Protein AF-A0A8T3XJ58-F1 (afdb_monomer_lite)

Structure (mmCIF, N/CA/C/O backbone):
data_AF-A0A8T3XJ58-F1
#
_entry.id   AF-A0A8T3XJ58-F1
#
loop_
_atom_site.group_PDB
_atom_site.id
_atom_site.type_symbol
_atom_site.label_atom_id
_atom_site.label_alt_id
_atom_site.label_comp_id
_atom_site.label_asym_id
_atom_site.label_entity_id
_atom_site.label_seq_id
_atom_site.pdbx_PDB_ins_code
_atom_site.Cartn_x
_atom_site.Cartn_y
_atom_site.Cartn_z
_atom_site.occupancy
_atom_site.B_iso_or_equiv
_atom_site.auth_seq_id
_atom_site.auth_comp_id
_atom_site.auth_asym_id
_atom_site.auth_atom_id
_atom_site.pdbx_PDB_model_num
ATOM 1 N N . MET A 1 1 ? 24.435 -53.235 -18.369 1.00 73.88 1 MET A N 1
ATOM 2 C CA . MET A 1 1 ? 23.407 -52.583 -17.530 1.00 73.88 1 MET A CA 1
ATOM 3 C C . MET A 1 1 ? 23.876 -51.202 -17.074 1.00 73.88 1 MET A C 1
ATOM 5 O O . MET A 1 1 ? 23.154 -50.246 -17.311 1.00 73.88 1 MET A O 1
ATOM 9 N N . GLU A 1 2 ? 25.106 -51.058 -16.563 1.00 84.19 2 GLU A N 1
ATOM 10 C CA . GLU A 1 2 ? 25.664 -49.751 -16.153 1.00 84.19 2 GLU A CA 1
ATOM 11 C C . GLU A 1 2 ? 25.607 -48.637 -17.211 1.00 84.19 2 GLU A C 1
ATOM 13 O O . GLU A 1 2 ? 25.244 -47.510 -16.890 1.00 84.19 2 GLU A O 1
ATOM 18 N N . PHE A 1 3 ? 25.931 -48.928 -18.476 1.00 80.00 3 PHE A N 1
ATOM 19 C CA . PHE A 1 3 ? 25.921 -47.909 -19.535 1.00 80.00 3 PHE A CA 1
ATOM 20 C C . PHE A 1 3 ? 24.525 -47.301 -19.757 1.00 80.00 3 PHE A C 1
ATOM 22 O O . PHE A 1 3 ? 24.387 -46.091 -19.899 1.00 80.00 3 PHE A O 1
ATOM 29 N N . ILE A 1 4 ? 23.479 -48.132 -19.709 1.00 75.44 4 ILE A N 1
ATOM 30 C CA . ILE A 1 4 ? 22.082 -47.694 -19.857 1.00 75.44 4 ILE A CA 1
ATOM 31 C C . ILE A 1 4 ? 21.681 -46.810 -18.673 1.00 75.44 4 ILE A C 1
ATOM 33 O O . ILE A 1 4 ? 21.039 -45.782 -18.863 1.00 75.44 4 ILE A O 1
ATOM 37 N N . LEU A 1 5 ? 22.120 -47.167 -17.464 1.00 78.25 5 LEU A N 1
ATOM 38 C CA . LEU A 1 5 ? 21.855 -46.385 -16.260 1.00 78.25 5 LEU A CA 1
ATOM 39 C C . LEU A 1 5 ? 22.541 -45.007 -16.310 1.00 78.25 5 LEU A C 1
ATOM 41 O O . LEU A 1 5 ? 21.948 -44.018 -15.888 1.00 78.25 5 LEU A O 1
ATOM 45 N N . LYS A 1 6 ? 23.758 -44.918 -16.870 1.00 81.56 6 LYS A N 1
ATOM 46 C CA . LYS A 1 6 ? 24.471 -43.642 -17.073 1.00 81.56 6 LYS A CA 1
ATOM 47 C C . LYS A 1 6 ? 23.763 -42.741 -18.092 1.00 81.56 6 LYS A C 1
ATOM 49 O O . LYS A 1 6 ? 23.558 -41.568 -17.804 1.00 81.56 6 LYS A O 1
ATOM 54 N N . VAL A 1 7 ? 23.332 -43.286 -19.232 1.00 79.00 7 VAL A N 1
ATOM 55 C CA . VAL A 1 7 ? 22.597 -42.522 -20.262 1.00 79.00 7 VAL A CA 1
ATOM 56 C C . VAL A 1 7 ? 21.239 -42.046 -19.739 1.00 79.00 7 VAL A C 1
ATOM 58 O O . VAL A 1 7 ? 20.874 -40.891 -19.941 1.00 79.00 7 VAL A O 1
ATOM 61 N N . PHE A 1 8 ? 20.524 -42.896 -18.999 1.00 80.75 8 PHE A N 1
ATOM 62 C CA . PHE A 1 8 ? 19.255 -42.527 -18.371 1.00 80.75 8 PHE A CA 1
ATOM 63 C C . PHE A 1 8 ? 19.427 -41.403 -17.338 1.00 80.75 8 PHE A C 1
ATOM 65 O O . PHE A 1 8 ? 18.652 -40.452 -17.340 1.00 80.75 8 PHE A O 1
ATOM 72 N N . ARG A 1 9 ? 20.480 -41.451 -16.506 1.00 83.44 9 ARG A N 1
ATOM 73 C CA . ARG A 1 9 ? 20.784 -40.377 -15.543 1.00 83.44 9 ARG A CA 1
ATOM 74 C C . ARG A 1 9 ? 21.067 -39.034 -16.221 1.00 83.44 9 ARG A C 1
ATOM 76 O O . ARG A 1 9 ? 20.552 -38.023 -15.760 1.00 83.44 9 ARG A O 1
ATOM 83 N N . VAL A 1 10 ? 21.833 -39.021 -17.316 1.00 82.12 10 VAL A N 1
ATOM 84 C CA . VAL A 1 10 ? 22.109 -37.790 -18.086 1.00 82.12 10 VAL A CA 1
ATOM 85 C C . VAL A 1 10 ? 20.827 -37.230 -18.706 1.00 82.12 10 VAL A C 1
ATOM 87 O O . VAL A 1 10 ? 20.600 -36.026 -18.664 1.00 82.12 10 VAL A O 1
ATOM 90 N N . PHE A 1 11 ? 19.961 -38.100 -19.225 1.00 80.88 11 PHE A N 1
ATOM 91 C CA . PHE A 1 11 ? 18.691 -37.704 -19.830 1.00 80.88 11 PHE A CA 1
ATOM 92 C C . PHE A 1 11 ? 17.708 -37.096 -18.817 1.00 80.88 11 PHE A C 1
ATOM 94 O O . PHE A 1 11 ? 17.110 -36.058 -19.093 1.00 80.88 11 PHE A O 1
ATOM 101 N N . VAL A 1 12 ? 17.589 -37.693 -17.625 1.00 83.31 12 VAL A N 1
ATOM 102 C CA . VAL A 1 12 ? 16.762 -37.150 -16.532 1.00 83.31 12 VAL A CA 1
ATOM 103 C C . VAL A 1 12 ? 17.265 -35.770 -16.098 1.00 83.31 12 VAL A C 1
ATOM 105 O O . VAL A 1 12 ? 16.454 -34.863 -15.942 1.00 83.31 12 VAL A O 1
ATOM 108 N N . LEU A 1 13 ? 18.588 -35.584 -15.995 1.00 82.44 13 LEU A N 1
ATOM 109 C CA . LEU A 1 13 ? 19.211 -34.289 -15.681 1.00 82.44 13 LEU A CA 1
ATOM 110 C C . LEU A 1 13 ? 18.874 -33.208 -16.723 1.00 82.44 13 LEU A C 1
ATOM 112 O O . LEU A 1 13 ? 18.571 -32.070 -16.370 1.00 82.44 13 LEU A O 1
ATOM 116 N N . LEU A 1 14 ? 18.875 -33.570 -18.007 1.00 75.75 14 LEU A N 1
ATOM 117 C CA . LEU A 1 14 ? 18.574 -32.655 -19.110 1.00 75.75 14 LEU A CA 1
ATOM 118 C C . LEU A 1 14 ? 17.089 -32.259 -19.143 1.00 75.75 14 LEU A C 1
ATOM 120 O O . LEU A 1 14 ? 16.770 -31.092 -19.353 1.00 75.75 14 LEU A O 1
ATOM 124 N N . ILE A 1 15 ? 16.181 -33.196 -18.848 1.00 74.44 15 ILE A N 1
ATOM 125 C CA . ILE A 1 15 ? 14.743 -32.908 -18.719 1.00 74.44 15 ILE A CA 1
ATOM 126 C C . ILE A 1 15 ? 14.464 -31.980 -17.529 1.00 74.44 15 ILE A C 1
ATOM 128 O O . ILE A 1 15 ? 13.682 -31.043 -17.670 1.00 74.44 15 ILE A O 1
ATOM 132 N N . THR A 1 16 ? 15.126 -32.172 -16.382 1.00 68.81 16 THR A N 1
ATOM 133 C CA . THR A 1 16 ? 14.958 -31.269 -15.227 1.00 68.81 16 THR A CA 1
ATOM 134 C C . THR A 1 16 ? 15.434 -29.839 -15.503 1.00 68.81 16 THR A C 1
ATOM 136 O O . THR A 1 16 ? 14.844 -28.899 -14.975 1.00 68.81 16 THR A O 1
ATOM 139 N N . ILE A 1 17 ? 16.439 -29.655 -16.369 1.00 71.31 17 ILE A N 1
ATOM 140 C CA . ILE A 1 17 ? 16.910 -28.329 -16.813 1.00 71.31 17 ILE A CA 1
ATOM 141 C C . ILE A 1 17 ? 15.904 -27.675 -17.776 1.00 71.31 17 ILE A C 1
ATOM 143 O O . ILE A 1 17 ? 15.704 -26.467 -17.737 1.00 71.31 17 ILE A O 1
ATOM 147 N N . ILE A 1 18 ? 15.232 -28.460 -18.623 1.00 65.50 18 ILE A N 1
ATOM 148 C CA . ILE A 1 18 ? 14.252 -27.927 -19.583 1.00 65.50 18 ILE A CA 1
ATOM 149 C C . ILE A 1 18 ? 12.939 -27.531 -18.887 1.00 65.50 18 ILE A C 1
ATOM 151 O O . ILE A 1 18 ? 12.348 -26.514 -19.233 1.00 65.50 18 ILE A O 1
ATOM 155 N N . ILE A 1 19 ? 12.494 -28.289 -17.878 1.00 61.16 19 ILE A N 1
ATOM 156 C CA . ILE A 1 19 ? 11.255 -27.991 -17.132 1.00 61.16 19 ILE A CA 1
ATOM 157 C C . ILE A 1 19 ? 11.414 -26.763 -16.214 1.00 61.16 19 ILE A C 1
ATOM 159 O O . ILE A 1 19 ? 10.424 -26.122 -15.877 1.00 61.16 19 ILE A O 1
ATOM 163 N N . SER A 1 20 ? 12.644 -26.382 -15.854 1.00 54.41 20 SER A N 1
ATOM 164 C CA . SER A 1 20 ? 12.913 -25.177 -15.051 1.00 54.41 20 SER A CA 1
ATOM 165 C C . SER A 1 20 ? 12.887 -23.864 -15.853 1.00 54.41 20 SER A C 1
ATOM 167 O O . SER A 1 20 ? 13.004 -22.796 -15.260 1.00 54.41 20 SER A O 1
ATOM 169 N N . LEU A 1 21 ? 12.639 -23.909 -17.170 1.00 53.94 21 LEU A N 1
ATOM 170 C CA . LEU A 1 21 ? 12.274 -22.740 -17.987 1.00 53.94 21 LEU A CA 1
ATOM 171 C C . LEU A 1 21 ? 10.778 -22.405 -17.842 1.00 53.94 21 LEU A C 1
ATOM 173 O O . LEU A 1 21 ? 10.079 -22.174 -18.829 1.00 53.94 21 LEU A O 1
ATOM 177 N N . SER A 1 22 ? 10.263 -22.415 -16.613 1.00 52.75 22 SER A N 1
ATOM 178 C CA . SER A 1 22 ? 8.949 -21.853 -16.315 1.00 52.75 22 SER A CA 1
ATOM 179 C C . SER A 1 22 ? 8.943 -20.399 -16.780 1.00 52.75 22 SER A C 1
ATOM 181 O O . SER A 1 22 ? 9.783 -19.603 -16.367 1.00 52.75 22 SER A O 1
ATOM 183 N N . SER A 1 23 ? 8.028 -20.085 -17.694 1.00 54.75 23 SER A N 1
ATOM 184 C CA . SER A 1 23 ? 7.746 -18.732 -18.154 1.00 54.75 23 SER A CA 1
ATOM 185 C C . SER A 1 23 ? 7.471 -17.854 -16.938 1.00 54.75 23 SER A C 1
ATOM 187 O O . SER A 1 23 ? 6.436 -18.011 -16.291 1.00 54.75 23 SER A O 1
ATOM 189 N N . VAL A 1 24 ? 8.436 -16.992 -16.621 1.00 56.59 24 VAL A N 1
ATOM 190 C CA . VAL A 1 24 ? 8.300 -15.910 -15.647 1.00 56.59 24 VAL A CA 1
ATOM 191 C C . VAL A 1 24 ? 7.255 -14.967 -16.239 1.00 56.59 24 VAL A C 1
ATOM 193 O O . VAL A 1 24 ? 7.556 -14.223 -17.171 1.00 56.59 24 VAL A O 1
ATOM 196 N N . ASN A 1 25 ? 6.003 -15.111 -15.810 1.00 65.25 25 ASN A N 1
ATOM 197 C CA . ASN A 1 25 ? 4.931 -14.200 -16.190 1.00 65.25 25 ASN A CA 1
ATOM 198 C C . ASN A 1 25 ? 5.001 -13.065 -15.182 1.00 65.25 25 ASN A C 1
ATOM 200 O O . ASN A 1 25 ? 4.747 -13.315 -14.005 1.00 65.25 25 ASN A O 1
ATOM 204 N N . ALA A 1 26 ? 5.354 -11.848 -15.599 1.00 73.81 26 ALA A N 1
ATOM 205 C CA . ALA A 1 26 ? 5.424 -10.784 -14.618 1.00 73.81 26 ALA A CA 1
ATOM 206 C C . ALA A 1 26 ? 4.031 -10.511 -14.034 1.00 73.81 26 ALA A C 1
ATOM 208 O O . ALA A 1 26 ? 2.983 -10.809 -14.614 1.00 73.81 26 ALA A O 1
ATOM 209 N N . TYR A 1 27 ? 4.042 -10.009 -12.806 1.00 89.69 27 TYR A N 1
ATOM 210 C CA . TYR A 1 27 ? 2.852 -9.950 -11.978 1.00 89.69 27 TYR A CA 1
ATOM 211 C C . TYR A 1 27 ? 1.828 -8.948 -12.526 1.00 89.69 27 TYR A C 1
ATOM 213 O O . TYR A 1 27 ? 2.184 -7.805 -12.818 1.00 89.69 27 TYR A O 1
ATOM 221 N N . ASP A 1 28 ? 0.557 -9.334 -12.637 1.00 94.31 28 ASP A N 1
ATOM 222 C CA . ASP A 1 28 ? -0.476 -8.438 -13.159 1.00 94.31 28 ASP A CA 1
ATOM 223 C C . ASP A 1 28 ? -0.796 -7.329 -12.141 1.00 94.31 28 ASP A C 1
ATOM 225 O O . ASP A 1 28 ? -1.086 -7.584 -10.972 1.00 94.31 28 ASP A O 1
ATOM 229 N N . LEU A 1 29 ? -0.767 -6.070 -12.579 1.00 95.75 29 LEU A N 1
ATOM 230 C CA . LEU A 1 29 ? -1.045 -4.907 -11.734 1.00 95.75 29 LEU A CA 1
ATOM 231 C C . LEU A 1 29 ? -2.463 -4.897 -11.140 1.00 95.75 29 LEU A C 1
ATOM 233 O O . LEU A 1 29 ? -2.683 -4.220 -10.137 1.00 95.75 29 LEU A O 1
ATOM 237 N N . SER A 1 30 ? -3.410 -5.654 -11.703 1.00 94.31 30 SER A N 1
ATOM 238 C CA . SER A 1 30 ? -4.772 -5.794 -11.160 1.00 94.31 30 SER A CA 1
ATOM 239 C C . SER A 1 30 ? -4.816 -6.538 -9.832 1.00 94.31 30 SER A C 1
ATOM 241 O O . SER A 1 30 ? -5.803 -6.447 -9.096 1.00 94.31 30 SER A O 1
ATOM 243 N N . GLU A 1 31 ? -3.743 -7.258 -9.522 1.00 93.00 31 GLU A N 1
ATOM 244 C CA . GLU A 1 31 ? -3.576 -7.966 -8.270 1.00 93.00 31 GLU A CA 1
ATOM 245 C C . GLU A 1 31 ? -2.885 -7.092 -7.201 1.00 93.00 31 GLU A C 1
ATOM 247 O O . GLU A 1 31 ? -2.820 -7.485 -6.043 1.00 93.00 31 GLU A O 1
ATOM 252 N N . TYR A 1 32 ? -2.415 -5.874 -7.507 1.00 94.62 32 TYR A N 1
ATOM 253 C CA . TYR A 1 32 ? -1.934 -4.959 -6.462 1.00 94.62 32 TYR A CA 1
ATOM 254 C C . TYR A 1 32 ? -3.040 -4.697 -5.415 1.00 94.62 32 TYR A C 1
ATOM 256 O O . TYR A 1 32 ? -4.184 -4.424 -5.793 1.00 94.62 32 TYR A O 1
ATOM 264 N N . PRO A 1 33 ? -2.736 -4.760 -4.101 1.00 95.06 33 PRO A N 1
ATOM 265 C CA . PRO A 1 33 ? -1.416 -4.876 -3.454 1.00 95.06 33 PRO A CA 1
ATOM 266 C C . PRO A 1 33 ? -0.981 -6.308 -3.076 1.00 95.06 33 PRO A C 1
ATOM 268 O O . PRO A 1 33 ? -0.030 -6.459 -2.307 1.00 95.06 33 PRO A O 1
ATOM 271 N N . SER A 1 34 ? -1.672 -7.368 -3.510 1.00 92.00 34 SER A N 1
ATOM 272 C CA . SER A 1 34 ? -1.542 -8.697 -2.892 1.00 92.00 34 SER A CA 1
ATOM 273 C C . SER A 1 34 ? -0.134 -9.308 -2.826 1.00 92.00 34 SER A C 1
ATOM 275 O O . SER A 1 34 ? 0.124 -9.952 -1.810 1.00 92.00 34 SER A O 1
ATOM 277 N N . PRO A 1 35 ? 0.812 -9.094 -3.770 1.00 93.81 35 PRO A N 1
ATOM 278 C CA . PRO A 1 35 ? 2.192 -9.591 -3.630 1.00 93.81 35 PRO A CA 1
ATOM 279 C C . PRO A 1 35 ? 2.901 -9.120 -2.379 1.00 93.81 35 PRO A C 1
ATOM 281 O O . PRO A 1 35 ? 3.803 -9.785 -1.872 1.00 93.81 35 PRO A O 1
ATOM 284 N N . PHE A 1 36 ? 2.533 -7.922 -1.940 1.00 95.19 36 PHE A N 1
ATOM 285 C CA . PHE A 1 36 ? 3.217 -7.199 -0.891 1.00 95.19 36 PHE A CA 1
ATOM 286 C C . PHE A 1 36 ? 2.547 -7.404 0.456 1.00 95.19 36 PHE A C 1
ATOM 288 O O . PHE A 1 36 ? 3.065 -6.906 1.444 1.00 95.19 36 PHE A O 1
ATOM 295 N N . ILE A 1 37 ? 1.417 -8.115 0.522 1.00 90.81 37 ILE A N 1
ATOM 296 C CA . ILE A 1 37 ? 0.670 -8.329 1.760 1.00 90.81 37 ILE A CA 1
ATOM 297 C C . ILE A 1 37 ? 0.602 -9.821 2.071 1.00 90.81 37 ILE A C 1
ATOM 299 O O . ILE A 1 37 ? -0.077 -10.591 1.391 1.00 90.81 37 ILE A O 1
ATOM 303 N N . LYS A 1 38 ? 1.246 -10.227 3.165 1.00 86.25 38 LYS A N 1
ATOM 304 C CA . LYS A 1 38 ? 1.236 -11.603 3.662 1.00 86.25 38 LYS A CA 1
ATOM 305 C C . LYS A 1 38 ? 0.819 -11.619 5.123 1.00 86.25 38 LYS A C 1
ATOM 307 O O . LYS A 1 38 ? 1.426 -10.953 5.951 1.00 86.25 38 LYS A O 1
ATOM 312 N N . ASN A 1 39 ? -0.209 -12.404 5.446 1.00 77.62 39 ASN A N 1
ATOM 313 C CA . ASN A 1 39 ? -0.739 -12.530 6.811 1.00 77.62 39 ASN A CA 1
ATOM 314 C C . ASN A 1 39 ? -1.060 -11.167 7.459 1.00 77.62 39 ASN A C 1
ATOM 316 O O . ASN A 1 39 ? -0.670 -10.921 8.594 1.00 77.62 39 ASN A O 1
ATOM 320 N N . GLY A 1 40 ? -1.685 -10.260 6.700 1.00 74.94 40 GLY A N 1
ATOM 321 C CA . GLY A 1 40 ? -2.030 -8.918 7.186 1.00 74.94 40 GLY A CA 1
ATOM 322 C C . GLY A 1 40 ? -0.845 -7.960 7.327 1.00 74.94 40 GLY A C 1
ATOM 323 O O . GLY A 1 40 ? -1.047 -6.824 7.719 1.00 74.94 40 GLY A O 1
ATOM 324 N N . LYS A 1 41 ? 0.379 -8.369 6.974 1.00 83.94 41 LYS A N 1
ATOM 325 C CA . LYS A 1 41 ? 1.584 -7.537 7.072 1.00 83.94 41 LYS A CA 1
ATOM 326 C C . LYS A 1 41 ? 2.171 -7.230 5.710 1.00 83.94 41 LYS A C 1
ATOM 328 O O . LYS A 1 41 ? 2.052 -8.036 4.785 1.00 83.94 41 LYS A O 1
ATOM 333 N N . PHE A 1 42 ? 2.849 -6.091 5.607 1.00 92.44 42 PHE A N 1
ATOM 334 C CA . PHE A 1 42 ? 3.637 -5.788 4.426 1.00 92.44 42 PHE A CA 1
ATOM 335 C C . PHE A 1 42 ? 4.866 -6.714 4.382 1.00 92.44 42 PHE A C 1
ATOM 337 O O . PHE A 1 42 ? 5.713 -6.678 5.271 1.00 92.44 42 PHE A O 1
ATOM 344 N N . ASP A 1 43 ? 4.953 -7.568 3.364 1.00 94.44 43 ASP A N 1
ATOM 345 C CA . ASP A 1 43 ? 6.068 -8.487 3.108 1.00 94.44 43 ASP A CA 1
ATOM 346 C C . ASP A 1 43 ? 6.908 -7.939 1.955 1.00 94.44 43 ASP A C 1
ATOM 348 O O . ASP A 1 43 ? 6.790 -8.394 0.815 1.00 94.44 43 ASP A O 1
ATOM 352 N N . GLY A 1 44 ? 7.723 -6.923 2.241 1.00 96.00 44 GLY A N 1
ATOM 353 C CA . GLY A 1 44 ? 8.610 -6.298 1.267 1.00 96.00 44 GLY A CA 1
ATOM 354 C C . GLY A 1 44 ? 9.441 -5.153 1.841 1.00 96.00 44 GLY A C 1
ATOM 355 O O . GLY A 1 44 ? 9.443 -4.898 3.045 1.00 96.00 44 GLY A O 1
ATOM 356 N N . VAL A 1 45 ? 10.143 -4.443 0.958 1.00 97.62 45 VAL A N 1
ATOM 357 C CA . VAL A 1 45 ? 10.846 -3.192 1.272 1.00 97.62 45 VAL A CA 1
ATOM 358 C C . VAL A 1 45 ? 10.270 -2.029 0.470 1.00 97.62 45 VAL A C 1
ATOM 360 O O . VAL A 1 45 ? 9.958 -2.154 -0.713 1.00 97.62 45 VAL A O 1
ATOM 363 N N . LEU A 1 46 ? 10.136 -0.886 1.129 1.00 98.06 46 LEU A N 1
ATOM 364 C CA . LEU A 1 46 ? 9.696 0.376 0.543 1.00 98.06 46 LEU A CA 1
ATOM 365 C C . LEU A 1 46 ? 10.952 1.195 0.280 1.00 98.06 46 LEU A C 1
ATOM 367 O O . LEU A 1 46 ? 11.695 1.463 1.220 1.00 98.06 46 LEU A O 1
ATOM 371 N N . VAL A 1 47 ? 11.234 1.529 -0.975 1.00 98.38 47 VAL A N 1
ATOM 372 C CA . VAL A 1 47 ? 12.538 2.071 -1.367 1.00 98.38 47 VAL A CA 1
ATOM 373 C C . VAL A 1 47 ? 12.375 3.392 -2.089 1.00 98.38 47 VAL A C 1
ATOM 375 O O . VAL A 1 47 ? 11.652 3.487 -3.082 1.00 98.38 47 VAL A O 1
ATOM 378 N N . VAL A 1 48 ? 13.132 4.382 -1.637 1.00 98.25 48 VAL A N 1
ATOM 379 C CA . VAL A 1 48 ? 13.327 5.656 -2.327 1.00 98.25 48 VAL A CA 1
ATOM 380 C C . VAL A 1 48 ? 14.811 5.835 -2.666 1.00 98.25 48 VAL A C 1
ATOM 382 O O . VAL A 1 48 ? 15.683 5.224 -2.049 1.00 98.25 48 VAL A O 1
ATOM 385 N N . GLY A 1 49 ? 15.114 6.624 -3.694 1.00 97.62 49 GLY A N 1
ATOM 386 C CA . GLY A 1 49 ? 16.494 6.878 -4.104 1.00 97.62 49 GLY A CA 1
ATOM 387 C C . GLY A 1 49 ? 17.315 7.657 -3.070 1.00 97.62 49 GLY A C 1
ATOM 388 O O . GLY A 1 49 ? 16.780 8.524 -2.385 1.00 97.62 49 GLY A O 1
ATOM 389 N N . ASP A 1 50 ? 18.629 7.411 -3.001 1.00 96.56 50 ASP A N 1
ATOM 390 C CA . ASP A 1 50 ? 19.544 8.109 -2.072 1.00 96.56 50 ASP A CA 1
ATOM 391 C C . ASP A 1 50 ? 19.591 9.628 -2.314 1.00 96.56 50 ASP A C 1
ATOM 393 O O . ASP A 1 50 ? 19.852 10.414 -1.408 1.00 96.56 50 ASP A O 1
ATOM 397 N N . THR A 1 51 ? 19.342 10.041 -3.560 1.00 96.88 51 THR A N 1
ATOM 398 C CA . THR A 1 51 ? 19.294 11.449 -3.994 1.00 96.88 51 THR A CA 1
ATOM 399 C C . THR A 1 51 ? 17.899 11.846 -4.474 1.00 96.88 51 THR A C 1
ATOM 401 O O . THR A 1 51 ? 17.740 12.745 -5.304 1.00 96.88 51 THR A O 1
ATOM 404 N N . ALA A 1 52 ? 16.873 11.136 -4.001 1.00 97.31 52 ALA A N 1
ATOM 405 C CA . ALA A 1 52 ? 15.505 11.399 -4.399 1.00 97.31 52 ALA A CA 1
ATOM 406 C C . ALA A 1 52 ? 15.056 12.806 -3.965 1.00 97.31 52 ALA A C 1
ATOM 408 O O . ALA A 1 52 ? 15.289 13.214 -2.824 1.00 97.31 52 ALA A O 1
ATOM 409 N N . PRO A 1 53 ? 14.398 13.562 -4.855 1.00 97.38 53 PRO A N 1
ATOM 410 C CA . PRO A 1 53 ? 13.771 14.822 -4.497 1.00 97.38 53 PRO A CA 1
ATOM 411 C C . PRO A 1 53 ? 12.589 14.590 -3.547 1.00 97.38 53 PRO A C 1
ATOM 413 O O . PRO A 1 53 ? 12.013 13.500 -3.490 1.00 97.38 53 PRO A O 1
ATOM 416 N N . ALA A 1 54 ? 12.205 15.635 -2.814 1.00 97.56 54 ALA A N 1
ATOM 417 C CA . ALA A 1 54 ? 11.186 15.552 -1.768 1.00 97.56 54 ALA A CA 1
ATOM 418 C C . ALA A 1 54 ? 9.843 14.996 -2.275 1.00 97.56 54 ALA A C 1
ATOM 420 O O . ALA A 1 54 ? 9.177 14.249 -1.563 1.00 97.56 54 ALA A O 1
ATOM 421 N N . GLU A 1 55 ? 9.461 15.295 -3.516 1.00 97.81 55 GLU A N 1
ATOM 422 C CA . GLU A 1 55 ? 8.221 14.803 -4.117 1.00 97.81 55 GLU A CA 1
ATOM 423 C C . GLU A 1 55 ? 8.184 13.274 -4.261 1.00 97.81 55 GLU A C 1
ATOM 425 O O . GLU A 1 55 ? 7.108 12.691 -4.178 1.00 97.81 55 GLU A O 1
ATOM 430 N N . GLU A 1 56 ? 9.326 12.607 -4.447 1.00 97.81 56 GLU A N 1
ATOM 431 C CA . GLU A 1 56 ? 9.388 11.138 -4.494 1.00 97.81 56 GLU A CA 1
ATOM 432 C C . GLU A 1 56 ? 9.267 10.515 -3.100 1.00 97.81 56 GLU A C 1
ATOM 434 O O . GLU A 1 56 ? 8.666 9.453 -2.945 1.00 97.81 56 GLU A O 1
ATOM 439 N N . VAL A 1 57 ? 9.783 11.194 -2.072 1.00 97.81 57 VAL A N 1
ATOM 440 C CA . VAL A 1 57 ? 9.605 10.783 -0.671 1.00 97.81 57 VAL A CA 1
ATOM 441 C C . VAL A 1 57 ? 8.136 10.916 -0.264 1.00 97.81 57 VAL A C 1
ATOM 443 O O . VAL A 1 57 ? 7.587 10.010 0.365 1.00 97.81 57 VAL A O 1
ATOM 446 N N . ILE A 1 58 ? 7.476 12.004 -0.677 1.00 97.44 58 ILE A N 1
ATOM 447 C CA . ILE A 1 58 ? 6.029 12.190 -0.498 1.00 97.44 58 ILE A CA 1
ATOM 448 C C . ILE A 1 58 ? 5.267 11.098 -1.254 1.00 97.44 58 ILE A C 1
ATOM 450 O O . ILE A 1 58 ? 4.438 10.422 -0.659 1.00 97.44 58 ILE A O 1
ATOM 454 N N . ALA A 1 59 ? 5.610 10.849 -2.520 1.00 98.19 59 ALA A N 1
ATOM 455 C CA . ALA A 1 59 ? 4.988 9.801 -3.325 1.00 98.19 59 ALA A CA 1
ATOM 456 C C . ALA A 1 59 ? 5.079 8.411 -2.667 1.00 98.19 59 ALA A C 1
ATOM 458 O O . ALA A 1 59 ? 4.097 7.671 -2.646 1.00 98.19 59 ALA A O 1
ATOM 459 N N . LEU A 1 60 ? 6.234 8.053 -2.093 1.00 97.88 60 LEU A N 1
ATOM 460 C CA . LEU A 1 60 ? 6.365 6.810 -1.334 1.00 97.88 60 LEU A CA 1
ATOM 461 C C . LEU A 1 60 ? 5.511 6.835 -0.059 1.00 97.88 60 LEU A C 1
ATOM 463 O O . LEU A 1 60 ? 4.852 5.845 0.247 1.00 97.88 60 LEU A O 1
ATOM 467 N N . SER A 1 61 ? 5.485 7.958 0.658 1.00 96.56 61 SER A N 1
ATOM 468 C CA . SER A 1 61 ? 4.681 8.129 1.877 1.00 96.56 61 SER A CA 1
ATOM 469 C C . SER A 1 61 ? 3.182 7.963 1.608 1.00 96.56 61 SER A C 1
ATOM 471 O O . SER A 1 61 ? 2.500 7.278 2.369 1.00 96.56 61 SER A O 1
ATOM 473 N N . ASP A 1 62 ? 2.681 8.496 0.492 1.00 95.75 62 ASP A N 1
ATOM 474 C CA . ASP A 1 62 ? 1.282 8.354 0.074 1.00 95.75 62 ASP A CA 1
ATOM 475 C C . ASP A 1 62 ? 0.929 6.892 -0.244 1.00 95.75 62 ASP A C 1
ATOM 477 O O . ASP A 1 62 ? -0.175 6.425 0.057 1.00 95.75 62 ASP A O 1
ATOM 481 N N . ILE A 1 63 ? 1.859 6.132 -0.835 1.00 96.50 63 ILE A N 1
ATOM 482 C CA . ILE A 1 63 ? 1.680 4.690 -1.060 1.00 96.50 63 ILE A CA 1
ATOM 483 C C . ILE A 1 63 ? 1.643 3.956 0.284 1.00 96.50 63 ILE A C 1
ATOM 485 O O . ILE A 1 63 ? 0.741 3.151 0.516 1.00 96.50 63 ILE A O 1
ATOM 489 N N . ILE A 1 64 ? 2.574 4.257 1.192 1.00 94.38 64 ILE A N 1
ATOM 490 C CA . ILE A 1 64 ? 2.643 3.652 2.531 1.00 94.38 64 ILE A CA 1
ATOM 491 C C . ILE A 1 64 ? 1.337 3.875 3.299 1.00 94.38 64 ILE A C 1
ATOM 493 O O . ILE A 1 64 ? 0.766 2.918 3.823 1.00 94.38 64 ILE A O 1
ATOM 497 N N . ALA A 1 65 ? 0.832 5.110 3.315 1.00 91.12 65 ALA A N 1
ATOM 498 C CA . ALA A 1 65 ? -0.435 5.442 3.957 1.00 91.12 65 ALA A CA 1
ATOM 499 C C . ALA A 1 65 ? -1.606 4.661 3.334 1.00 91.12 65 ALA A C 1
ATOM 501 O O . ALA A 1 65 ? -2.431 4.096 4.050 1.00 91.12 65 ALA A O 1
ATOM 502 N N . SER A 1 66 ? -1.653 4.541 2.002 1.00 91.06 66 SER A N 1
ATOM 503 C CA . SER A 1 66 ? -2.709 3.775 1.321 1.00 91.06 66 SER A CA 1
ATOM 504 C C . SER A 1 66 ? -2.713 2.282 1.660 1.00 91.06 66 SER A C 1
ATOM 506 O O . SER A 1 66 ? -3.778 1.677 1.796 1.00 91.06 66 SER A O 1
ATOM 508 N N . LEU A 1 67 ? -1.531 1.689 1.854 1.00 90.62 67 LEU A N 1
ATOM 509 C CA . LEU A 1 67 ? -1.394 0.292 2.261 1.00 90.62 67 LEU A CA 1
ATOM 510 C C . LEU A 1 67 ? -1.940 0.055 3.670 1.00 90.62 67 LEU A C 1
ATOM 512 O O . LEU A 1 67 ? -2.414 -1.039 3.949 1.00 90.62 67 LEU A O 1
ATOM 516 N N . GLN A 1 68 ? -1.942 1.064 4.540 1.00 84.25 68 GLN A N 1
ATOM 517 C CA . GLN A 1 68 ? -2.576 0.957 5.855 1.00 84.25 68 GLN A CA 1
ATOM 518 C C . GLN A 1 68 ? -4.111 0.968 5.748 1.00 84.25 68 GLN A C 1
ATOM 520 O O . GLN A 1 68 ? -4.775 0.199 6.442 1.00 84.25 68 GLN A O 1
ATOM 525 N N . PHE A 1 69 ? -4.686 1.765 4.836 1.00 76.88 69 PHE A N 1
ATOM 526 C CA . PHE A 1 69 ? -6.144 1.847 4.630 1.00 76.88 69 PHE A CA 1
ATOM 527 C C . PHE A 1 69 ? -6.766 0.576 4.038 1.00 76.88 69 PHE A C 1
ATOM 529 O O . PHE A 1 69 ? -7.946 0.299 4.247 1.00 76.88 69 PHE A O 1
ATOM 536 N N . LEU A 1 70 ? -5.971 -0.222 3.330 1.00 72.31 70 LEU A N 1
ATOM 537 C CA . LEU A 1 70 ? -6.383 -1.469 2.687 1.00 72.31 70 LEU A CA 1
ATOM 538 C C . LEU A 1 70 ? -7.019 -2.500 3.620 1.00 72.31 70 LEU A C 1
ATOM 540 O O . LEU A 1 70 ? -7.829 -3.321 3.180 1.00 72.31 70 LEU A O 1
ATOM 544 N N . VAL A 1 71 ? -6.683 -2.448 4.906 1.00 67.12 71 VAL A N 1
ATOM 545 C CA . VAL A 1 71 ? -7.285 -3.342 5.889 1.00 67.12 71 VAL A CA 1
ATOM 546 C C . VAL A 1 71 ? -8.763 -3.040 6.108 1.00 67.12 71 VAL A C 1
ATOM 548 O O . VAL A 1 71 ? -9.558 -3.969 6.240 1.00 67.12 71 VAL A O 1
ATOM 551 N N . LEU A 1 72 ? -9.155 -1.766 6.048 1.00 65.56 72 LEU A N 1
ATOM 552 C CA . LEU A 1 72 ? -10.534 -1.346 6.294 1.00 65.56 72 LEU A CA 1
ATOM 553 C C . LEU A 1 72 ? -11.504 -1.958 5.273 1.00 65.56 72 LEU A C 1
ATOM 555 O O . LEU A 1 72 ? -12.568 -2.443 5.650 1.00 65.56 72 LEU A O 1
ATOM 559 N N . ASP A 1 73 ? -11.115 -2.010 3.995 1.00 65.88 73 ASP A N 1
ATOM 560 C CA . ASP A 1 73 ? -11.960 -2.542 2.914 1.00 65.88 73 ASP A CA 1
ATOM 561 C C . ASP A 1 73 ? -12.124 -4.070 2.990 1.00 65.88 73 ASP A C 1
ATOM 563 O O . ASP A 1 73 ? -13.231 -4.597 2.848 1.00 65.88 73 ASP A O 1
ATOM 567 N N . ARG A 1 74 ? -11.044 -4.811 3.294 1.00 68.38 74 ARG A N 1
ATOM 568 C CA . ARG A 1 74 ? -11.144 -6.268 3.506 1.00 68.38 74 ARG A CA 1
ATOM 569 C C . ARG A 1 74 ? -12.039 -6.579 4.705 1.00 68.38 74 ARG A C 1
ATOM 571 O O . ARG A 1 74 ? -12.834 -7.512 4.643 1.00 68.38 74 ARG A O 1
ATOM 578 N N . MET A 1 75 ? -11.911 -5.802 5.772 1.00 68.56 75 MET A N 1
ATOM 579 C CA . MET A 1 75 ? -12.647 -6.019 7.010 1.00 68.56 75 MET A CA 1
ATOM 580 C C . MET A 1 75 ? -14.131 -5.649 6.884 1.00 68.56 75 MET A C 1
ATOM 582 O O . MET A 1 75 ? -14.976 -6.386 7.391 1.00 68.56 75 MET A O 1
ATOM 586 N N . ALA A 1 76 ? -14.480 -4.638 6.084 1.00 63.84 76 A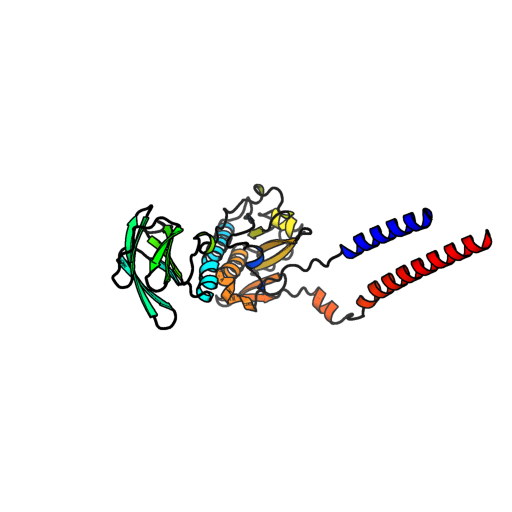LA A N 1
ATOM 587 C CA . ALA A 1 76 ? -15.875 -4.337 5.757 1.00 63.84 76 ALA A CA 1
ATOM 588 C C . ALA A 1 76 ? -16.613 -5.538 5.129 1.00 63.84 76 ALA A C 1
ATOM 590 O O . ALA A 1 76 ? -17.796 -5.754 5.391 1.00 63.84 76 ALA A O 1
ATOM 591 N N . LYS A 1 77 ? -15.913 -6.368 4.342 1.00 69.00 77 LYS A N 1
ATOM 592 C CA . LYS A 1 77 ? -16.485 -7.582 3.738 1.00 69.00 77 LYS A CA 1
ATOM 593 C C . LYS A 1 77 ? -16.766 -8.699 4.751 1.00 69.00 77 LYS A C 1
ATOM 595 O O . LYS A 1 77 ? -17.640 -9.528 4.510 1.00 69.00 77 LYS A O 1
ATOM 600 N N . ASP A 1 78 ? -16.060 -8.698 5.876 1.00 74.69 78 ASP A N 1
ATOM 601 C CA . ASP A 1 78 ? -16.153 -9.714 6.927 1.00 74.69 78 ASP A CA 1
ATOM 602 C C . ASP A 1 78 ? -17.133 -9.314 8.052 1.00 74.69 78 ASP A C 1
ATOM 604 O O . ASP A 1 78 ? -17.071 -9.882 9.141 1.00 74.69 78 ASP A O 1
ATOM 608 N N . ASN A 1 79 ? -18.030 -8.342 7.812 1.00 84.50 79 ASN A N 1
ATOM 609 C CA . ASN A 1 79 ? -18.846 -7.693 8.848 1.00 84.50 79 ASN A CA 1
ATOM 610 C C . ASN A 1 79 ? -17.974 -7.208 10.012 1.00 84.50 79 ASN A C 1
ATOM 612 O O . ASN A 1 79 ? -18.202 -7.559 11.165 1.00 84.50 79 ASN A O 1
ATOM 616 N N . VAL A 1 80 ? -16.933 -6.439 9.720 1.00 87.75 80 VAL A N 1
ATOM 617 C CA . VAL A 1 80 ? -16.112 -5.797 10.746 1.00 87.75 80 VAL A CA 1
ATOM 618 C C . VAL A 1 80 ? -16.243 -4.291 10.566 1.00 87.75 80 VAL A C 1
ATOM 620 O O . VAL A 1 80 ? -15.947 -3.755 9.499 1.00 87.75 80 VAL A O 1
ATOM 623 N N . GLY A 1 81 ? -16.701 -3.606 11.611 1.00 88.81 81 GLY A N 1
ATOM 624 C CA . GLY A 1 81 ? -16.712 -2.150 11.677 1.00 88.81 81 GLY A CA 1
ATOM 625 C C . GLY A 1 81 ? -15.431 -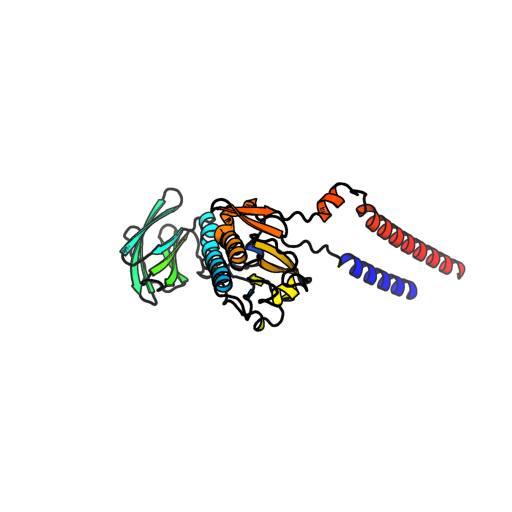1.648 12.325 1.00 88.81 81 GLY A C 1
ATOM 626 O O . GLY A 1 81 ? -15.151 -2.013 13.461 1.00 88.81 81 GLY A O 1
ATOM 627 N N . ILE A 1 82 ? -14.660 -0.822 11.626 1.00 88.62 82 ILE A N 1
ATOM 628 C CA . ILE A 1 82 ? -13.445 -0.199 12.167 1.00 88.62 82 ILE A CA 1
ATOM 629 C C . ILE A 1 82 ? -13.626 1.299 12.098 1.00 88.62 82 ILE A C 1
ATOM 631 O O . ILE A 1 82 ? -14.048 1.821 11.067 1.00 88.62 82 ILE A O 1
ATOM 635 N N . ASP A 1 83 ? -13.290 1.981 13.181 1.00 91.81 83 ASP A N 1
ATOM 636 C CA . ASP A 1 83 ? -13.337 3.435 13.226 1.00 91.81 83 ASP A CA 1
ATOM 637 C C . ASP A 1 83 ? -12.272 3.969 14.185 1.00 91.81 83 ASP A C 1
ATOM 639 O O . ASP A 1 83 ? -11.714 3.239 15.016 1.00 91.81 83 ASP A O 1
ATOM 643 N N . SER A 1 84 ? -12.013 5.265 14.066 1.00 92.62 84 SER A N 1
ATOM 644 C CA . SER A 1 84 ? -11.277 6.045 15.046 1.00 92.62 84 SER A CA 1
ATOM 645 C C . SER A 1 84 ? -12.238 6.975 15.780 1.00 92.62 84 SER A C 1
ATOM 647 O O . SER A 1 84 ? -13.011 7.723 15.179 1.00 92.62 84 SER A O 1
ATOM 649 N N . LEU A 1 85 ? -12.191 6.930 17.108 1.00 96.12 85 LEU A N 1
ATOM 650 C CA . LEU A 1 85 ? -13.014 7.773 17.967 1.00 96.12 85 LEU A CA 1
ATOM 651 C C . LEU A 1 85 ? -12.129 8.677 18.815 1.00 96.12 85 LEU A C 1
ATOM 653 O O . LEU A 1 85 ? -11.165 8.211 19.423 1.00 96.12 85 LEU A O 1
ATOM 657 N N . TYR A 1 86 ? -12.493 9.953 18.892 1.00 96.75 86 TYR A N 1
ATOM 658 C CA . TYR A 1 86 ? -12.027 10.859 19.941 1.00 96.75 86 TYR A CA 1
ATOM 659 C C . TYR A 1 86 ? -12.880 10.694 21.203 1.00 96.75 86 TYR A C 1
ATOM 661 O O . TYR A 1 86 ? -14.009 10.204 21.136 1.00 96.75 86 TYR A O 1
ATOM 669 N N . GLU A 1 87 ? -12.350 11.077 22.367 1.00 97.75 87 GLU A N 1
ATOM 670 C CA . GLU A 1 87 ? -13.104 10.995 23.623 1.00 97.75 87 GLU A CA 1
ATOM 671 C C . GLU A 1 87 ? -14.438 11.755 23.521 1.00 97.75 87 GLU A C 1
ATOM 673 O O . GLU A 1 87 ? -14.502 12.869 22.999 1.00 97.75 87 GLU A O 1
ATOM 678 N N . GLY A 1 88 ? -15.519 11.123 23.976 1.00 97.31 88 GLY A N 1
ATOM 679 C CA . GLY A 1 88 ? -16.892 11.616 23.872 1.00 97.31 88 GLY A CA 1
ATOM 680 C C . GLY A 1 88 ? -17.549 11.420 22.501 1.00 97.31 88 GLY A C 1
ATOM 681 O O . GLY A 1 88 ? -18.752 11.646 22.374 1.00 97.31 88 GLY A O 1
ATOM 682 N N . GLN A 1 89 ? -16.812 10.989 21.472 1.00 97.75 89 GLN A N 1
ATOM 683 C CA . GLN A 1 89 ? -17.384 10.720 20.156 1.00 97.75 89 GLN A CA 1
ATOM 684 C C . GLN A 1 89 ? -18.176 9.410 20.163 1.00 97.75 89 GLN A C 1
ATOM 686 O O . GLN A 1 89 ? -17.715 8.384 20.667 1.00 97.75 89 GLN A O 1
ATOM 691 N N . THR A 1 90 ? -19.341 9.446 19.518 1.00 98.00 90 THR A N 1
ATOM 692 C CA . THR A 1 90 ? -20.223 8.294 19.330 1.00 98.00 90 THR A CA 1
ATOM 693 C C . THR A 1 90 ? -20.310 7.896 17.861 1.00 98.00 90 THR A C 1
ATOM 695 O O . THR A 1 90 ? -20.408 8.749 16.973 1.00 98.00 90 THR A O 1
ATOM 698 N N . ARG A 1 91 ? -20.327 6.588 17.600 1.00 97.50 91 ARG A N 1
ATOM 699 C CA . ARG A 1 91 ? -20.603 5.991 16.289 1.00 97.50 91 ARG A CA 1
ATOM 700 C C . ARG A 1 91 ? -21.608 4.861 16.402 1.00 97.50 91 ARG A C 1
ATOM 702 O O . ARG A 1 91 ? -21.665 4.168 17.412 1.00 97.50 91 ARG A O 1
ATOM 709 N N . THR A 1 92 ? -22.375 4.664 15.337 1.00 95.31 92 THR A N 1
ATOM 710 C CA . THR A 1 92 ? -23.333 3.565 15.237 1.00 95.31 92 THR A CA 1
ATOM 711 C C . THR A 1 92 ? -22.815 2.514 14.269 1.00 95.31 92 THR A C 1
ATOM 713 O O . THR A 1 92 ? -22.488 2.833 13.128 1.00 95.31 92 THR A O 1
ATOM 716 N N . TYR A 1 93 ? -22.795 1.261 14.710 1.00 93.12 93 TYR A N 1
ATOM 717 C CA . TYR A 1 93 ? -22.432 0.104 13.898 1.00 93.12 93 TYR A CA 1
ATOM 718 C C . TYR A 1 93 ? -23.656 -0.788 13.704 1.00 93.12 93 TYR A C 1
ATOM 720 O O . TYR A 1 93 ? -24.481 -0.908 14.610 1.00 93.12 93 TYR A O 1
ATOM 728 N N . SER A 1 94 ? -23.783 -1.424 12.540 1.00 90.81 94 SER A N 1
ATOM 729 C CA . SER A 1 94 ? -24.922 -2.291 12.218 1.00 90.81 94 SER A CA 1
ATOM 730 C C . SER A 1 94 ? -24.469 -3.675 11.765 1.00 90.81 94 SER A C 1
ATOM 732 O O . SER A 1 94 ? -23.678 -3.780 10.828 1.00 90.81 94 SER A O 1
ATOM 734 N N . PHE A 1 95 ? -25.022 -4.724 12.377 1.00 89.50 95 PHE A N 1
ATOM 735 C CA . PHE A 1 95 ? -24.780 -6.127 12.017 1.00 89.50 95 PHE A CA 1
ATOM 736 C C . PHE A 1 95 ? -26.130 -6.779 11.754 1.00 89.50 95 PHE A C 1
ATOM 738 O O . PHE A 1 95 ? -26.887 -7.085 12.679 1.00 89.50 95 PHE A O 1
ATOM 745 N N . GLY A 1 96 ? -26.473 -6.929 10.475 1.00 87.94 96 GLY A N 1
ATOM 746 C CA . GLY A 1 96 ? -27.845 -7.238 10.082 1.00 87.94 96 GLY A CA 1
ATOM 747 C C . GLY A 1 96 ? -28.796 -6.120 10.521 1.00 87.94 96 GLY A C 1
ATOM 748 O O . GLY A 1 96 ? -28.609 -4.971 10.139 1.00 87.94 96 GLY A O 1
ATOM 749 N N . ASN A 1 97 ? -29.793 -6.454 11.344 1.00 91.44 97 ASN A N 1
ATOM 750 C CA . ASN A 1 97 ? -30.804 -5.506 11.838 1.00 91.44 97 ASN A CA 1
ATOM 751 C C . ASN A 1 97 ? -30.535 -5.012 13.271 1.00 91.44 97 ASN A C 1
ATOM 753 O O . ASN A 1 97 ? -31.410 -4.397 13.879 1.00 91.44 97 ASN A O 1
ATOM 757 N N . ILE A 1 98 ? -29.367 -5.331 13.836 1.00 93.19 98 ILE A N 1
ATOM 758 C CA . ILE A 1 98 ? -28.988 -4.914 15.188 1.00 93.19 98 ILE A CA 1
ATOM 759 C C . ILE A 1 98 ? -28.037 -3.726 15.085 1.00 93.19 98 ILE A C 1
ATOM 761 O O . ILE A 1 98 ? -27.068 -3.768 14.324 1.00 93.19 98 ILE A O 1
ATOM 765 N N . TYR A 1 99 ? -28.323 -2.687 15.867 1.00 95.50 99 TYR A N 1
ATOM 766 C CA . TYR A 1 99 ? -27.550 -1.454 15.925 1.00 95.50 99 TYR A CA 1
ATOM 767 C C . TYR A 1 99 ? -26.833 -1.331 17.268 1.00 95.50 99 TYR A C 1
ATOM 769 O O . TYR A 1 99 ? -27.387 -1.657 18.321 1.00 95.50 99 TYR A O 1
ATOM 777 N N . TYR A 1 100 ? -25.602 -0.838 17.215 1.00 97.38 100 TYR A N 1
ATOM 778 C CA . TYR A 1 100 ? -24.746 -0.628 18.373 1.00 97.38 100 TYR A CA 1
ATOM 779 C C . TYR A 1 100 ? -24.272 0.811 18.373 1.00 97.38 100 TYR A C 1
ATOM 781 O O . TYR A 1 100 ? -23.541 1.221 17.475 1.00 97.38 100 TYR A O 1
ATOM 789 N N . GLU A 1 101 ? -24.696 1.572 19.370 1.00 97.88 101 GLU A N 1
ATOM 790 C CA . GLU A 1 101 ? -24.165 2.891 19.670 1.00 97.88 101 GLU A CA 1
ATOM 791 C C . GLU A 1 101 ? -22.922 2.719 20.544 1.00 97.88 101 GLU A C 1
ATOM 793 O O . GLU A 1 101 ? -23.016 2.254 21.678 1.00 97.88 101 GLU A O 1
ATOM 798 N N . VAL A 1 102 ? -21.756 3.040 19.989 1.00 98.12 102 VAL A N 1
ATOM 799 C CA . VAL A 1 102 ? -20.459 2.922 20.654 1.00 98.12 102 VAL A CA 1
ATOM 800 C C . VAL A 1 102 ? -19.896 4.319 20.862 1.00 98.12 102 VAL A C 1
ATOM 802 O O . VAL A 1 102 ? -19.635 5.042 19.898 1.00 98.12 102 VAL A O 1
ATOM 805 N N . THR A 1 103 ? -19.668 4.675 22.118 1.00 98.38 103 THR A N 1
ATOM 806 C CA . THR A 1 103 ? -19.037 5.930 22.529 1.00 98.38 103 THR A CA 1
ATOM 807 C C . THR A 1 103 ? -17.671 5.638 23.129 1.00 98.38 103 THR A C 1
ATOM 809 O O . THR A 1 103 ? -17.554 4.767 23.993 1.00 98.38 103 THR A O 1
ATOM 812 N N . LEU A 1 104 ? -16.637 6.376 22.722 1.00 98.44 104 LEU A N 1
ATOM 813 C CA . LEU A 1 104 ? -15.359 6.356 23.434 1.00 98.44 104 LEU A CA 1
ATOM 814 C C . LEU A 1 104 ? -15.496 7.200 24.704 1.00 98.44 104 LEU A C 1
ATOM 816 O O . LEU A 1 104 ? -15.514 8.424 24.638 1.00 98.44 104 LEU A O 1
ATOM 820 N N . SER A 1 105 ? -15.634 6.551 25.857 1.00 98.31 105 SER A N 1
ATOM 821 C CA . SER A 1 105 ? -15.883 7.237 27.129 1.00 98.31 105 SER A CA 1
ATOM 822 C C . SER A 1 105 ? -14.627 7.861 27.724 1.00 98.31 105 SER A C 1
ATOM 824 O O . SER A 1 105 ? -14.735 8.842 28.450 1.00 98.31 105 SER A O 1
ATOM 826 N N . PHE A 1 106 ? -13.470 7.250 27.487 1.00 98.06 106 PHE A N 1
ATOM 827 C CA . PHE A 1 106 ? -12.192 7.667 28.052 1.00 98.06 106 PHE A CA 1
ATOM 828 C C . PHE A 1 106 ? -11.050 7.144 27.186 1.00 98.06 106 PHE A C 1
ATOM 830 O O . PHE A 1 106 ? -11.099 5.991 26.743 1.00 98.06 106 PHE A O 1
ATOM 837 N N . VAL A 1 107 ? -10.004 7.947 26.996 1.00 98.19 107 VAL A N 1
ATOM 838 C CA . VAL A 1 107 ? -8.744 7.489 26.400 1.00 98.19 107 VAL A CA 1
ATOM 839 C C . VAL A 1 107 ? -7.542 8.197 27.030 1.00 98.19 107 VAL A C 1
ATOM 841 O O . VAL A 1 107 ? -7.539 9.408 27.230 1.00 98.19 107 VAL A O 1
ATOM 844 N N . ASN A 1 108 ? -6.485 7.440 27.328 1.00 97.81 108 ASN A N 1
ATOM 845 C CA . ASN A 1 108 ? -5.154 7.970 27.650 1.00 97.81 108 ASN A CA 1
ATOM 846 C C . ASN A 1 108 ? -4.106 7.349 26.704 1.00 97.81 108 ASN A C 1
ATOM 848 O O . ASN A 1 108 ? -4.458 6.667 25.749 1.00 97.81 108 ASN A O 1
ATOM 852 N N . THR A 1 109 ? -2.813 7.594 26.912 1.00 96.75 109 THR A N 1
ATOM 853 C CA . THR A 1 109 ? -1.760 7.093 26.008 1.00 96.75 109 THR A CA 1
ATOM 854 C C . THR A 1 109 ? -1.593 5.571 26.003 1.00 96.75 109 THR A C 1
ATOM 856 O O . THR A 1 109 ? -0.886 5.051 25.145 1.00 96.75 109 THR A O 1
ATOM 859 N N . GLU A 1 110 ? -2.211 4.860 26.947 1.00 97.44 110 GLU A N 1
ATOM 860 C CA . GLU A 1 110 ? -2.018 3.422 27.163 1.00 97.44 110 GLU A CA 1
ATOM 861 C C . GLU A 1 110 ? -3.315 2.615 27.061 1.00 97.44 110 GLU A C 1
ATOM 863 O O . GLU A 1 110 ? -3.276 1.441 26.711 1.00 97.44 110 GLU A O 1
ATOM 868 N N . THR A 1 111 ? -4.462 3.221 27.361 1.00 98.00 111 THR A N 1
ATOM 869 C CA . THR A 1 111 ? -5.734 2.527 27.560 1.00 98.00 111 THR A CA 1
ATOM 870 C C . THR A 1 111 ? -6.929 3.329 27.057 1.00 98.00 111 THR A C 1
ATOM 872 O O . THR A 1 111 ? -6.880 4.558 26.968 1.00 98.00 111 THR A O 1
ATOM 875 N N . ALA A 1 112 ? -8.025 2.628 26.771 1.00 98.31 112 ALA A N 1
ATOM 876 C CA . ALA A 1 112 ? -9.302 3.229 26.401 1.00 98.31 112 ALA A CA 1
ATOM 877 C C . ALA A 1 112 ? -10.486 2.496 27.048 1.00 98.31 112 ALA A C 1
ATOM 879 O O . ALA A 1 112 ? -10.400 1.307 27.350 1.00 98.31 112 ALA A O 1
ATOM 880 N N . GLN A 1 113 ? -11.608 3.188 27.235 1.00 98.62 113 GLN A N 1
ATOM 881 C CA . GLN A 1 113 ? -12.866 2.605 27.707 1.00 98.62 113 GLN A CA 1
ATOM 882 C C . GLN A 1 113 ? -14.025 3.048 26.820 1.00 98.62 113 GLN A C 1
ATOM 884 O O . GLN A 1 113 ? -14.122 4.218 26.448 1.00 98.62 113 GLN A O 1
ATOM 889 N N . PHE A 1 114 ? -14.938 2.125 26.527 1.00 98.56 114 PHE A N 1
ATOM 890 C CA . PHE A 1 114 ? -16.079 2.364 25.652 1.00 98.56 114 PHE A CA 1
ATOM 891 C C . PHE A 1 114 ? -17.400 2.214 26.410 1.00 98.56 114 PHE A C 1
ATOM 893 O O . PHE A 1 114 ? -17.484 1.518 27.422 1.00 98.56 114 PHE A O 1
ATOM 900 N N . ILE A 1 115 ? -18.447 2.857 25.901 1.00 98.44 115 ILE A N 1
ATOM 901 C CA . ILE A 1 115 ? -19.840 2.611 26.280 1.00 98.44 115 ILE A CA 1
ATOM 902 C C . ILE A 1 115 ? -20.551 2.080 25.040 1.00 98.44 115 ILE A C 1
ATOM 904 O O . ILE A 1 115 ? -20.528 2.734 24.003 1.00 98.44 115 ILE A O 1
ATOM 908 N N . ILE A 1 116 ? -21.167 0.903 25.136 1.00 98.12 116 ILE A N 1
ATOM 909 C CA . ILE A 1 116 ? -21.846 0.230 24.026 1.00 98.12 116 ILE A CA 1
ATOM 910 C C . ILE A 1 116 ? -23.305 0.005 24.413 1.00 98.12 116 ILE A C 1
ATOM 912 O O . ILE A 1 116 ? -23.585 -0.766 25.330 1.00 98.12 116 ILE A O 1
ATOM 916 N N . ASN A 1 117 ? -24.240 0.682 23.741 1.00 97.31 117 ASN A N 1
ATOM 917 C CA . ASN A 1 117 ? -25.673 0.649 24.072 1.00 97.31 117 ASN A CA 1
ATOM 918 C C . ASN A 1 117 ? -25.941 0.900 25.574 1.00 97.31 117 ASN A C 1
ATOM 920 O O . ASN A 1 117 ? -26.756 0.225 26.202 1.00 97.31 117 ASN A O 1
ATOM 924 N N . GLY A 1 118 ? -25.202 1.841 26.172 1.00 97.25 118 GLY A N 1
ATOM 925 C CA . GLY A 1 118 ? -25.286 2.176 27.598 1.00 97.25 118 GLY A CA 1
ATOM 926 C C . GLY A 1 118 ? -24.489 1.267 28.545 1.00 97.25 118 GLY A C 1
ATOM 927 O O . GLY A 1 118 ? -24.410 1.572 29.732 1.00 97.25 118 GLY A O 1
ATOM 928 N N . MET A 1 119 ? -23.865 0.188 28.058 1.00 97.44 119 MET A N 1
ATOM 929 C CA . MET A 1 119 ? -22.998 -0.679 28.865 1.00 97.44 119 MET A CA 1
ATOM 930 C C . MET A 1 119 ? -21.539 -0.228 28.785 1.00 97.44 119 MET A C 1
ATOM 932 O O . MET A 1 119 ? -20.957 -0.196 27.704 1.00 97.44 119 MET A O 1
ATOM 936 N N . THR A 1 120 ? -20.929 0.083 29.924 1.00 98.31 120 THR A N 1
ATOM 937 C CA . THR A 1 120 ? -19.506 0.435 30.001 1.00 98.31 120 THR A CA 1
ATOM 938 C C . THR A 1 120 ? -18.632 -0.818 29.925 1.00 98.31 120 THR A C 1
ATOM 940 O O . THR A 1 120 ? -18.845 -1.772 30.672 1.00 98.31 120 THR A O 1
ATOM 943 N N . THR A 1 121 ? -17.627 -0.815 29.051 1.00 98.38 121 THR A N 1
ATOM 944 C CA . THR A 1 121 ? -16.624 -1.884 28.979 1.00 98.38 121 THR A CA 1
ATOM 945 C C . THR A 1 121 ? -15.651 -1.796 30.157 1.00 98.38 121 THR A C 1
ATOM 947 O O . THR A 1 121 ? -15.533 -0.762 30.824 1.00 98.38 121 THR A O 1
ATOM 950 N N . LYS A 1 122 ? -14.851 -2.842 30.384 1.00 98.00 122 LYS A N 1
ATOM 951 C CA . LYS A 1 122 ? -13.600 -2.658 31.136 1.00 98.00 122 LYS A CA 1
ATOM 952 C C . LYS A 1 122 ? -12.683 -1.660 30.406 1.00 98.00 122 LYS A C 1
ATOM 954 O O . LYS A 1 122 ? -12.879 -1.369 29.223 1.00 98.00 122 LYS A O 1
ATOM 959 N N . ILE A 1 123 ? -11.690 -1.135 31.116 1.00 98.31 123 ILE A N 1
ATOM 960 C CA . ILE A 1 123 ? -10.590 -0.395 30.493 1.00 98.31 123 ILE A CA 1
ATOM 961 C C . ILE A 1 123 ? -9.753 -1.407 29.703 1.00 98.31 123 ILE A C 1
ATOM 963 O O . ILE A 1 123 ? -9.374 -2.438 30.253 1.00 98.31 123 ILE A O 1
ATOM 967 N N . LEU A 1 124 ? -9.517 -1.125 28.426 1.00 97.94 124 LEU A N 1
ATOM 968 C CA . LEU A 1 124 ? -8.813 -1.991 27.488 1.00 97.94 124 LEU A CA 1
ATOM 969 C C . LEU A 1 124 ? -7.409 -1.452 27.216 1.00 97.94 124 LEU A C 1
ATOM 971 O O . LEU A 1 124 ? -7.233 -0.246 27.023 1.00 97.94 124 LEU A O 1
ATOM 975 N N . LEU A 1 125 ? -6.435 -2.355 27.144 1.00 97.00 125 LEU A N 1
ATOM 976 C CA . LEU A 1 125 ? -5.131 -2.129 26.511 1.00 97.00 125 LEU A CA 1
ATOM 977 C C . LEU A 1 125 ? -5.208 -2.431 24.999 1.00 97.00 125 LEU A C 1
ATOM 979 O O . LEU A 1 125 ? -6.099 -3.165 24.565 1.00 97.00 125 LEU A O 1
ATOM 983 N N . PRO A 1 126 ? -4.299 -1.901 24.158 1.00 93.88 126 PRO A N 1
ATOM 984 C CA . PRO A 1 126 ? -4.206 -2.304 22.758 1.00 93.88 126 PRO A CA 1
ATOM 985 C C . PRO A 1 126 ? -4.112 -3.829 22.601 1.00 93.88 126 PRO A C 1
ATOM 987 O O . PRO A 1 126 ? -3.300 -4.472 23.265 1.00 93.88 126 PRO A O 1
ATOM 990 N N . ASN A 1 127 ? -4.902 -4.380 21.678 1.00 90.88 127 ASN A N 1
ATOM 991 C CA . ASN A 1 127 ? -5.179 -5.806 21.444 1.00 90.88 127 ASN A CA 1
ATOM 992 C C . ASN A 1 127 ? -6.114 -6.494 22.445 1.00 90.88 127 ASN A C 1
ATOM 994 O O . ASN A 1 127 ? -6.448 -7.660 22.243 1.00 90.88 127 ASN A O 1
ATOM 998 N N . GLU A 1 128 ? -6.561 -5.821 23.502 1.00 96.06 128 GLU A N 1
ATOM 999 C CA . GLU A 1 128 ? -7.608 -6.380 24.349 1.00 96.06 128 GLU A CA 1
ATOM 1000 C C . GLU A 1 128 ? -8.991 -6.164 23.746 1.00 96.06 128 GLU A C 1
ATOM 1002 O O . GLU A 1 128 ? -9.235 -5.260 22.939 1.00 96.06 128 GLU A O 1
ATOM 1007 N N . PHE A 1 129 ? -9.923 -7.003 24.182 1.00 96.69 129 PHE A N 1
ATOM 1008 C CA . PHE A 1 129 ? -11.297 -6.956 23.729 1.00 96.69 129 PHE A CA 1
ATOM 1009 C C . PHE A 1 129 ? -12.295 -7.139 24.870 1.00 96.69 129 PHE A C 1
ATOM 1011 O O . PHE A 1 129 ? -11.982 -7.667 25.947 1.00 96.69 129 PHE A O 1
ATOM 1018 N N . GLU A 1 130 ? -13.523 -6.723 24.582 1.00 97.62 130 GLU A N 1
ATOM 1019 C CA . GLU A 1 130 ? -14.719 -6.963 25.374 1.00 97.62 130 GLU A CA 1
ATOM 1020 C C . GLU A 1 130 ? -15.714 -7.773 24.537 1.00 97.62 130 GLU A C 1
ATOM 1022 O O . GLU A 1 130 ? -16.009 -7.424 23.390 1.00 97.62 130 GLU A O 1
ATOM 1027 N N . ARG A 1 131 ? -16.232 -8.865 25.107 1.00 97.25 131 ARG A N 1
ATOM 1028 C CA . ARG A 1 131 ? -17.270 -9.684 24.473 1.00 97.25 131 ARG A CA 1
ATOM 1029 C C . ARG A 1 131 ? -18.632 -9.281 25.021 1.00 97.25 131 ARG A C 1
ATOM 1031 O O . ARG A 1 131 ? -18.876 -9.380 26.218 1.00 97.25 131 ARG A O 1
ATOM 1038 N N . LEU A 1 132 ? -19.528 -8.888 24.127 1.00 96.38 132 LEU A N 1
ATOM 1039 C CA . LEU A 1 132 ? -20.901 -8.543 24.459 1.00 96.38 132 LEU A CA 1
ATOM 1040 C C . LEU A 1 132 ? -21.761 -9.796 24.698 1.00 96.38 132 LEU A C 1
ATOM 1042 O O . LEU A 1 132 ? -21.432 -10.877 24.199 1.00 96.38 132 LEU A O 1
ATOM 1046 N N . PRO A 1 133 ? -22.895 -9.669 25.417 1.00 95.88 133 PRO A N 1
ATOM 1047 C CA . PRO A 1 133 ? -23.790 -10.796 25.702 1.00 95.88 133 PRO A CA 1
ATOM 1048 C C . PRO A 1 133 ? -24.329 -11.522 24.462 1.00 95.88 133 PRO A C 1
ATOM 1050 O O . PRO A 1 133 ? -24.634 -12.709 24.526 1.00 95.88 133 PRO A O 1
ATOM 1053 N N . ASP A 1 134 ? -24.437 -10.826 23.331 1.00 94.94 134 ASP A N 1
ATOM 1054 C CA . ASP A 1 134 ? -24.886 -11.373 22.046 1.00 94.94 134 ASP A CA 1
ATOM 1055 C C . ASP A 1 134 ? -23.753 -11.994 21.208 1.00 94.94 134 ASP A C 1
ATOM 1057 O O . ASP A 1 134 ? -23.960 -12.399 20.063 1.00 94.94 134 ASP A O 1
ATOM 1061 N N . GLY A 1 135 ? -22.549 -12.072 21.776 1.00 95.12 135 GLY A N 1
ATOM 1062 C CA . GLY A 1 135 ? -21.374 -12.671 21.160 1.00 95.12 135 GLY A CA 1
ATOM 1063 C C . GLY A 1 135 ? -20.531 -11.720 20.313 1.00 95.12 135 GLY A C 1
ATOM 1064 O O . GLY A 1 135 ? -19.432 -12.134 19.936 1.00 95.12 135 GLY A O 1
ATOM 1065 N N . LYS A 1 136 ? -20.978 -10.478 20.055 1.00 95.75 136 LYS A N 1
ATOM 1066 C CA . LYS A 1 136 ? -20.157 -9.461 19.375 1.00 95.75 136 LYS A CA 1
ATOM 1067 C C . LYS A 1 136 ? -18.935 -9.100 20.202 1.00 95.75 136 LYS A C 1
ATOM 1069 O O . LYS A 1 136 ? -18.921 -9.248 21.424 1.00 95.75 136 LYS A O 1
ATOM 1074 N N . ILE A 1 137 ? -17.903 -8.618 19.529 1.00 95.81 137 ILE A N 1
ATOM 1075 C CA . ILE A 1 137 ? -16.621 -8.300 20.143 1.00 95.81 137 ILE A CA 1
ATOM 1076 C C . ILE A 1 137 ? -16.232 -6.879 19.763 1.00 95.81 137 ILE A C 1
ATOM 1078 O O . ILE A 1 137 ? -16.220 -6.541 18.579 1.00 95.81 137 ILE A O 1
ATOM 1082 N N . LEU A 1 138 ? -15.897 -6.071 20.771 1.00 96.62 138 LEU A N 1
ATOM 1083 C CA . LEU A 1 138 ? -15.185 -4.809 20.599 1.00 96.62 138 LEU A CA 1
ATOM 1084 C C . LEU A 1 138 ? -13.721 -5.019 20.968 1.00 96.62 138 LEU A C 1
ATOM 1086 O O . LEU A 1 138 ? -13.418 -5.316 22.119 1.00 96.62 138 LEU A O 1
ATOM 1090 N N . THR A 1 139 ? -12.826 -4.837 20.006 1.00 95.12 139 THR A N 1
ATOM 1091 C CA . THR A 1 139 ? -11.375 -4.878 20.193 1.00 95.12 139 THR A CA 1
ATOM 1092 C C . THR A 1 139 ? -10.822 -3.459 20.171 1.00 95.12 139 THR A C 1
ATOM 1094 O O . THR A 1 139 ? -11.094 -2.701 19.235 1.00 95.12 139 THR A O 1
ATOM 1097 N N . LEU A 1 140 ? -10.000 -3.106 21.161 1.00 95.00 140 LEU A N 1
ATOM 1098 C CA . LEU A 1 140 ? -9.161 -1.914 21.087 1.00 95.00 140 LEU A CA 1
ATOM 1099 C C . LEU A 1 140 ? -7.937 -2.240 20.232 1.00 95.00 140 LEU A C 1
ATOM 1101 O O . LEU A 1 140 ? -7.044 -2.967 20.652 1.00 95.00 140 LEU A O 1
ATOM 1105 N N . VAL A 1 141 ? -7.884 -1.700 19.022 1.00 91.88 141 VAL A N 1
ATOM 1106 C CA . VAL A 1 141 ? -6.808 -1.975 18.058 1.00 91.88 141 VAL A CA 1
ATOM 1107 C C . VAL A 1 141 ? -5.543 -1.227 18.445 1.00 91.88 141 VAL A C 1
ATOM 1109 O O . VAL A 1 141 ? -4.441 -1.769 18.406 1.00 91.88 141 VAL A O 1
ATOM 1112 N N . GLY A 1 142 ? -5.696 0.034 18.833 1.00 92.12 142 GLY A N 1
ATOM 1113 C CA . GLY A 1 142 ? -4.576 0.876 19.212 1.00 92.12 142 GLY A CA 1
ATOM 1114 C C . GLY A 1 142 ? -5.007 2.282 19.583 1.00 92.12 142 GLY A C 1
ATOM 1115 O O . GLY A 1 142 ? -6.176 2.646 19.479 1.00 92.12 142 GLY A O 1
ATOM 1116 N N . ILE A 1 143 ? -4.031 3.072 20.013 1.00 93.75 143 ILE A N 1
ATOM 1117 C CA . ILE A 1 143 ? -4.204 4.465 20.418 1.00 93.75 143 ILE A CA 1
ATOM 1118 C C . ILE A 1 143 ? -3.165 5.299 19.673 1.00 93.75 143 ILE A C 1
ATOM 1120 O O . ILE A 1 143 ? -2.025 4.863 19.479 1.00 93.75 143 ILE A O 1
ATOM 1124 N N . LYS A 1 144 ? -3.566 6.482 19.213 1.00 92.69 144 LYS A N 1
ATOM 1125 C CA . LYS A 1 144 ? -2.738 7.377 18.399 1.00 92.69 144 LYS A CA 1
ATOM 1126 C C . LYS A 1 144 ? -2.884 8.822 18.865 1.00 92.69 144 LYS A C 1
ATOM 1128 O O . LYS A 1 144 ? -3.875 9.182 19.496 1.00 92.69 144 LYS A O 1
ATOM 1133 N N . ASN A 1 145 ? -1.879 9.639 18.552 1.00 93.19 145 ASN A N 1
ATOM 1134 C CA . ASN A 1 145 ? -1.820 11.049 18.929 1.00 93.19 145 ASN A CA 1
ATOM 1135 C C . ASN A 1 145 ? -1.270 11.892 17.771 1.00 93.19 145 ASN A C 1
ATOM 1137 O O . ASN A 1 145 ? -0.160 12.415 17.843 1.00 93.19 145 ASN A O 1
ATOM 1141 N N . ASP A 1 146 ? -2.046 11.982 16.691 1.00 75.31 146 ASP A N 1
ATOM 1142 C CA . ASP A 1 146 ? -1.632 12.714 15.487 1.00 75.31 146 ASP A CA 1
ATOM 1143 C C . ASP A 1 146 ? -2.216 14.134 15.430 1.00 75.31 146 ASP A C 1
ATOM 1145 O O . ASP A 1 146 ? -1.700 14.955 14.686 1.00 75.31 146 ASP A O 1
ATOM 1149 N N . ASN A 1 147 ? -3.265 14.433 16.216 1.00 83.25 147 ASN A N 1
ATOM 1150 C CA . ASN A 1 147 ? -3.889 15.760 16.402 1.00 83.25 147 ASN A CA 1
ATOM 1151 C C . ASN A 1 147 ? -4.793 15.767 17.652 1.00 83.25 147 ASN A C 1
ATOM 1153 O O . ASN A 1 147 ? -5.933 16.231 17.627 1.00 83.25 147 ASN A O 1
ATOM 1157 N N . GLY A 1 148 ? -4.307 15.169 18.736 1.00 90.19 148 GLY A N 1
ATOM 1158 C CA . GLY A 1 148 ? -5.129 14.783 19.875 1.00 90.19 148 GLY A CA 1
ATOM 1159 C C . GLY A 1 148 ? -5.280 13.272 19.949 1.00 90.19 148 GLY A C 1
ATOM 1160 O O . GLY A 1 148 ? -5.050 12.547 18.979 1.00 90.19 148 GLY A O 1
ATOM 1161 N N . LEU A 1 149 ? -5.621 12.817 21.144 1.00 94.75 149 LEU A N 1
ATOM 1162 C CA . LEU A 1 149 ? -5.630 11.413 21.491 1.00 94.75 149 LEU A CA 1
ATOM 1163 C C . LEU A 1 149 ? -6.932 10.751 21.026 1.00 94.75 149 LEU A C 1
ATOM 1165 O O . LEU A 1 149 ? -8.021 11.241 21.323 1.00 94.75 149 LEU A O 1
ATOM 1169 N N . TYR A 1 150 ? -6.810 9.643 20.300 1.00 95.19 150 TYR A N 1
ATOM 1170 C CA . TYR A 1 150 ? -7.950 8.876 19.805 1.00 95.19 150 TYR A CA 1
ATOM 1171 C C . TYR A 1 150 ? -7.681 7.374 19.881 1.00 95.19 150 TYR A C 1
ATOM 1173 O O . TYR A 1 150 ? -6.530 6.926 19.827 1.00 95.19 150 TYR A O 1
ATOM 1181 N N . ALA A 1 151 ? -8.756 6.596 19.998 1.00 95.50 151 ALA A N 1
ATOM 1182 C CA . ALA A 1 151 ? -8.708 5.140 19.977 1.00 95.50 151 ALA A CA 1
ATOM 1183 C C . ALA A 1 151 ? -9.147 4.617 18.606 1.00 95.50 151 ALA A C 1
ATOM 1185 O O . ALA A 1 151 ? -10.120 5.103 18.030 1.00 95.50 151 ALA A O 1
ATOM 1186 N N . ILE A 1 152 ? -8.445 3.605 18.105 1.00 92.44 152 ILE A N 1
ATOM 1187 C CA . ILE A 1 152 ? -8.849 2.808 16.947 1.00 92.44 152 ILE A CA 1
ATOM 1188 C C . ILE A 1 152 ? -9.522 1.558 17.497 1.00 92.44 152 ILE A C 1
ATOM 1190 O O . ILE A 1 152 ? -8.915 0.827 18.284 1.00 92.44 152 ILE A O 1
ATOM 1194 N N . LEU A 1 153 ? -10.758 1.300 17.088 1.00 94.00 153 LEU A N 1
ATOM 1195 C CA . LEU A 1 153 ? -11.514 0.130 17.523 1.00 94.00 153 LEU A CA 1
ATOM 1196 C C . LEU A 1 153 ? -11.914 -0.729 16.329 1.00 94.00 153 LEU A C 1
ATOM 1198 O O . LEU A 1 153 ? -12.100 -0.220 15.226 1.00 94.00 153 LEU A O 1
ATOM 1202 N N . ALA A 1 154 ? -12.082 -2.024 16.570 1.00 92.69 154 ALA A N 1
ATOM 1203 C CA . ALA A 1 154 ? -12.738 -2.931 15.644 1.00 92.69 154 ALA A CA 1
ATOM 1204 C C . ALA A 1 154 ? -13.900 -3.619 16.346 1.00 92.69 154 ALA A C 1
ATOM 1206 O O . ALA A 1 154 ? -13.770 -4.112 17.465 1.00 92.69 154 ALA A O 1
ATOM 1207 N N . PHE A 1 155 ? -15.037 -3.658 15.674 1.00 93.88 155 PHE A N 1
ATOM 1208 C CA . PHE A 1 155 ? -16.267 -4.228 16.176 1.00 93.88 155 PHE A CA 1
ATOM 1209 C C . PHE A 1 155 ? -16.715 -5.336 15.222 1.00 93.88 155 PHE A C 1
ATOM 1211 O O . PHE A 1 155 ? -16.817 -5.109 14.017 1.00 93.88 155 PHE A O 1
ATOM 1218 N N . SER A 1 156 ? -16.874 -6.563 15.722 1.00 92.94 156 SER A N 1
ATOM 1219 C CA . SER A 1 156 ? -16.943 -7.754 14.859 1.00 92.94 156 SER A CA 1
ATOM 1220 C C . SER A 1 156 ? -17.618 -8.970 15.503 1.00 92.94 156 SER A C 1
ATOM 1222 O O . SER A 1 156 ? -17.934 -8.977 16.693 1.00 92.94 156 SER A O 1
ATOM 1224 N N . ASP A 1 157 ? -17.829 -10.018 14.700 1.00 92.25 157 ASP A N 1
ATOM 1225 C CA . ASP A 1 157 ? -18.370 -11.322 15.124 1.00 92.25 157 ASP A CA 1
ATOM 1226 C C . ASP A 1 157 ? -17.310 -12.299 15.673 1.00 92.25 157 ASP A C 1
ATOM 1228 O O . ASP A 1 157 ? -17.645 -13.381 16.162 1.00 92.25 157 ASP A O 1
ATOM 1232 N N . ARG A 1 158 ? -16.021 -11.961 15.571 1.00 89.88 158 ARG A N 1
ATOM 1233 C CA . ARG A 1 158 ? -14.903 -12.843 15.937 1.00 89.88 158 ARG A CA 1
ATOM 1234 C C . ARG A 1 158 ? -13.772 -12.062 16.581 1.00 89.88 158 ARG A C 1
ATOM 1236 O O . ARG A 1 158 ? -13.670 -10.861 16.410 1.00 89.88 158 ARG A O 1
ATOM 1243 N N . GLU A 1 159 ? -12.923 -12.748 17.330 1.00 88.75 159 GLU A N 1
ATOM 1244 C CA . GLU A 1 159 ? -11.741 -12.103 17.889 1.00 88.75 159 GLU A CA 1
ATOM 1245 C C . GLU A 1 159 ? -10.794 -11.722 16.747 1.00 88.75 159 GLU A C 1
ATOM 1247 O O . GLU A 1 159 ? -10.537 -12.530 15.848 1.00 88.75 159 GLU A O 1
ATOM 1252 N N . LEU A 1 160 ? -10.337 -10.475 16.766 1.00 84.19 160 LEU A N 1
ATOM 1253 C CA . LEU A 1 160 ? -9.383 -9.930 15.814 1.00 84.19 160 LEU A CA 1
ATOM 1254 C C . LEU A 1 160 ? -8.134 -9.523 16.580 1.00 84.19 160 LEU A C 1
ATOM 1256 O O . LEU A 1 160 ? -8.226 -8.836 17.596 1.00 84.19 160 LEU A O 1
ATOM 1260 N N . ASP A 1 161 ? -6.979 -9.923 16.071 1.00 80.81 161 ASP A N 1
ATOM 1261 C CA . ASP A 1 161 ? -5.699 -9.413 16.541 1.00 80.81 161 ASP A CA 1
ATOM 1262 C C . ASP A 1 161 ? -5.450 -8.054 15.855 1.00 80.81 161 ASP A C 1
ATOM 1264 O O . ASP A 1 161 ? -5.778 -7.905 14.674 1.00 80.81 161 ASP A O 1
ATOM 1268 N N . ALA A 1 162 ? -4.893 -7.035 16.530 1.00 74.31 162 ALA A N 1
ATOM 1269 C CA . ALA A 1 162 ? -4.677 -5.737 15.867 1.00 74.31 162 ALA A CA 1
ATOM 1270 C C . ALA A 1 162 ? -3.748 -5.855 14.657 1.00 74.31 162 ALA A C 1
ATOM 1272 O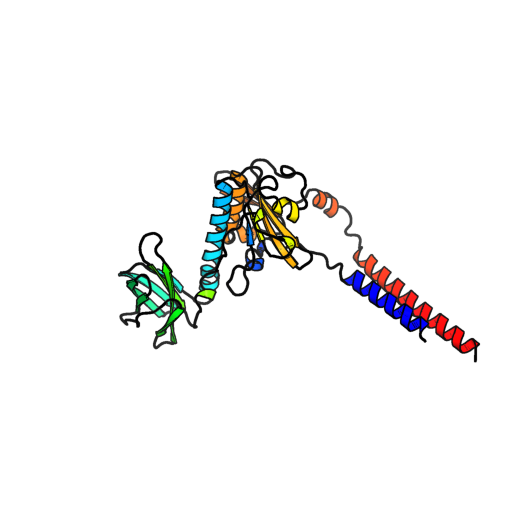 O . ALA A 1 162 ? -3.862 -5.065 13.720 1.00 74.31 162 ALA A O 1
ATOM 1273 N N . LYS A 1 163 ? -2.876 -6.873 14.629 1.00 73.44 163 LYS A N 1
ATOM 1274 C CA . LYS A 1 163 ? -2.042 -7.177 13.455 1.00 73.44 163 LYS A CA 1
ATOM 1275 C C . LYS A 1 163 ? -2.854 -7.596 12.221 1.00 73.44 163 LYS A C 1
ATOM 1277 O O . LYS A 1 163 ? -2.335 -7.537 11.113 1.00 73.44 163 LYS A O 1
ATOM 1282 N N . ASP A 1 164 ? -4.098 -8.033 12.412 1.00 73.94 164 ASP A N 1
ATOM 1283 C CA . ASP A 1 164 ? -5.027 -8.351 11.329 1.00 73.94 164 ASP A CA 1
ATOM 1284 C C . ASP A 1 164 ? -5.787 -7.099 10.851 1.00 73.94 164 ASP A C 1
ATOM 1286 O O . ASP A 1 164 ? -6.393 -7.139 9.781 1.00 73.94 164 ASP A O 1
ATOM 1290 N N . ILE A 1 165 ? -5.748 -6.007 11.633 1.00 74.94 165 ILE A N 1
ATOM 1291 C CA . ILE A 1 165 ? -6.494 -4.751 11.428 1.00 74.94 165 ILE A CA 1
ATOM 1292 C C . ILE A 1 165 ? -5.597 -3.612 10.917 1.00 74.94 165 ILE A C 1
ATOM 1294 O O . ILE A 1 165 ? -6.055 -2.708 10.222 1.00 74.94 165 ILE A O 1
ATOM 1298 N N . LEU A 1 166 ? -4.305 -3.649 11.223 1.00 72.00 166 LEU A N 1
ATOM 1299 C CA . LEU A 1 166 ? -3.330 -2.692 10.720 1.00 72.00 166 LEU A CA 1
ATOM 1300 C C . LEU A 1 166 ? -2.275 -3.442 9.922 1.00 72.00 166 LEU A C 1
ATOM 1302 O O . LEU A 1 166 ? -1.567 -4.290 10.464 1.00 72.00 166 LEU A O 1
ATOM 1306 N N . ILE A 1 167 ? -2.127 -3.085 8.643 1.00 77.31 167 ILE A N 1
ATOM 1307 C CA . ILE A 1 167 ? -0.946 -3.501 7.900 1.00 77.31 167 ILE A CA 1
ATOM 1308 C C . ILE A 1 167 ? 0.223 -2.752 8.516 1.00 77.31 167 ILE A C 1
ATOM 1310 O O . ILE A 1 167 ? 0.382 -1.541 8.354 1.00 77.31 167 ILE A O 1
ATOM 1314 N N . GLU A 1 168 ? 1.041 -3.505 9.243 1.00 78.56 168 GLU A N 1
ATOM 1315 C CA . GLU A 1 168 ? 2.361 -3.068 9.658 1.00 78.56 168 GLU A CA 1
ATOM 1316 C C . GLU A 1 168 ? 3.193 -2.873 8.387 1.00 78.56 168 GLU A C 1
ATOM 1318 O O . GLU A 1 168 ? 3.758 -3.811 7.820 1.00 78.56 168 GLU A O 1
ATOM 1323 N N . VAL A 1 169 ? 3.177 -1.643 7.884 1.00 82.50 169 VAL A N 1
ATOM 1324 C CA . VAL A 1 169 ? 4.098 -1.170 6.859 1.00 82.50 169 VAL A CA 1
ATOM 1325 C C . VAL A 1 169 ? 5.418 -0.861 7.554 1.00 82.50 169 VAL A C 1
ATOM 1327 O O . VAL A 1 169 ? 5.467 -0.084 8.508 1.00 82.50 169 VAL A O 1
ATOM 1330 N N . GLY A 1 170 ? 6.487 -1.525 7.116 1.00 82.56 170 GLY A N 1
ATOM 1331 C CA . GLY A 1 170 ? 7.831 -1.247 7.611 1.00 82.56 170 GLY A CA 1
ATOM 1332 C C . GLY A 1 170 ? 8.284 0.178 7.277 1.00 82.56 170 GLY A C 1
ATOM 1333 O O . GLY A 1 170 ? 7.599 0.937 6.590 1.00 82.56 170 GLY A O 1
ATOM 1334 N N . THR A 1 171 ? 9.476 0.547 7.739 1.00 88.12 171 THR A N 1
ATOM 1335 C CA . THR A 1 171 ? 10.063 1.845 7.397 1.00 88.12 171 THR A CA 1
ATOM 1336 C C . THR A 1 171 ? 10.510 1.874 5.938 1.00 88.12 171 THR A C 1
ATOM 1338 O O . THR A 1 171 ? 11.023 0.883 5.407 1.00 88.12 171 THR A O 1
ATOM 1341 N N . ALA A 1 172 ? 10.362 3.036 5.302 1.00 96.25 172 ALA A N 1
ATOM 1342 C CA . ALA A 1 172 ? 11.035 3.307 4.042 1.00 96.25 172 ALA A CA 1
ATOM 1343 C C . ALA A 1 172 ? 12.557 3.190 4.220 1.00 96.25 172 ALA A C 1
ATOM 1345 O O . ALA A 1 172 ? 13.092 3.510 5.284 1.00 96.25 172 ALA A O 1
ATOM 1346 N N . LYS A 1 173 ? 13.230 2.722 3.172 1.00 98.12 173 LYS A N 1
ATOM 1347 C CA . LYS A 1 173 ? 14.682 2.602 3.076 1.00 98.12 173 LYS A CA 1
ATOM 1348 C C . LYS A 1 173 ? 15.207 3.444 1.926 1.00 98.12 173 LYS A C 1
ATOM 1350 O O . LYS A 1 173 ? 14.554 3.570 0.885 1.00 98.12 173 LYS A O 1
ATOM 1355 N N . LEU A 1 174 ? 16.414 3.960 2.097 1.00 98.25 174 LEU A N 1
ATOM 1356 C CA . LEU A 1 174 ? 17.204 4.461 0.986 1.00 98.25 174 LEU A CA 1
ATOM 1357 C C . LEU A 1 174 ? 17.687 3.290 0.126 1.00 98.25 174 LEU A C 1
ATOM 1359 O O . LEU A 1 174 ? 17.858 2.164 0.602 1.00 98.25 174 LEU A O 1
ATOM 1363 N N . ALA A 1 175 ? 17.935 3.554 -1.152 1.00 98.06 175 ALA A N 1
ATOM 1364 C CA . ALA A 1 175 ? 18.431 2.544 -2.076 1.00 98.06 175 ALA A CA 1
ATOM 1365 C C . ALA A 1 175 ? 19.754 1.910 -1.597 1.00 98.06 175 ALA A C 1
ATOM 1367 O O . ALA A 1 175 ? 19.921 0.695 -1.700 1.00 98.06 175 ALA A O 1
ATOM 1368 N N . SER A 1 176 ? 20.656 2.691 -0.998 1.00 98.06 176 SER A N 1
ATOM 1369 C CA . SER A 1 176 ? 21.917 2.190 -0.431 1.00 98.06 176 SER A CA 1
ATOM 1370 C C . SER A 1 176 ? 21.764 1.286 0.802 1.00 98.06 176 SER A C 1
ATOM 1372 O O . SER A 1 176 ? 22.688 0.540 1.123 1.00 98.06 176 SER A O 1
ATOM 1374 N N . GLU A 1 177 ? 20.609 1.292 1.474 1.00 98.19 177 GLU A N 1
ATOM 1375 C CA . GLU A 1 177 ? 20.338 0.474 2.670 1.00 98.19 177 GLU A CA 1
ATOM 1376 C C . GLU A 1 177 ? 19.785 -0.922 2.337 1.00 98.19 177 GLU A C 1
ATOM 1378 O O . GLU A 1 177 ? 19.519 -1.736 3.232 1.00 98.19 177 GLU A O 1
ATOM 1383 N N . VAL A 1 178 ? 19.557 -1.213 1.054 1.00 97.69 178 VAL A N 1
ATOM 1384 C CA . VAL A 1 178 ? 19.028 -2.500 0.601 1.00 97.69 178 VAL A CA 1
ATOM 1385 C C . VAL A 1 178 ? 20.153 -3.329 -0.009 1.00 97.69 178 VAL A C 1
ATOM 1387 O O . VAL A 1 178 ? 20.548 -3.129 -1.153 1.00 97.69 178 VAL A O 1
ATOM 1390 N N . GLU A 1 179 ? 20.627 -4.322 0.743 1.00 96.75 179 GLU A N 1
ATOM 1391 C CA . GLU A 1 179 ? 21.754 -5.175 0.335 1.00 96.75 179 GLU A CA 1
ATOM 1392 C C . GLU A 1 179 ? 21.506 -5.941 -0.974 1.00 96.75 179 GLU A C 1
ATOM 1394 O O . GLU A 1 179 ? 22.403 -6.080 -1.805 1.00 96.75 179 GLU A O 1
ATOM 1399 N N . ASN A 1 180 ? 20.300 -6.495 -1.156 1.00 96.44 180 ASN A N 1
ATOM 1400 C CA . ASN A 1 180 ? 19.957 -7.263 -2.349 1.00 96.44 180 ASN A CA 1
ATOM 1401 C C . ASN A 1 180 ? 18.464 -7.166 -2.682 1.00 96.44 180 ASN A C 1
ATOM 1403 O O . ASN A 1 180 ? 17.638 -7.917 -2.156 1.00 96.44 180 ASN A O 1
ATOM 1407 N N . ILE A 1 181 ? 18.139 -6.271 -3.616 1.00 97.00 181 ILE A N 1
ATOM 1408 C CA . ILE A 1 181 ? 16.763 -6.020 -4.056 1.00 97.00 181 ILE A CA 1
ATOM 1409 C C . ILE A 1 181 ? 16.096 -7.239 -4.708 1.00 97.00 181 ILE A C 1
ATOM 1411 O O . ILE A 1 181 ? 14.885 -7.387 -4.619 1.00 97.00 181 ILE A O 1
ATOM 1415 N N . GLN A 1 182 ? 16.869 -8.156 -5.299 1.00 95.31 182 GLN A N 1
ATOM 1416 C CA . GLN A 1 182 ? 16.334 -9.335 -5.988 1.00 95.31 182 GLN A CA 1
ATOM 1417 C C . GLN A 1 182 ? 15.859 -10.427 -5.018 1.00 95.31 182 GLN A C 1
ATOM 1419 O O . GLN A 1 182 ? 15.235 -11.396 -5.438 1.00 95.31 182 GLN A O 1
ATOM 1424 N N . LYS A 1 183 ? 16.174 -10.321 -3.718 1.00 96.31 183 LYS A N 1
ATOM 1425 C CA . LYS A 1 183 ? 15.819 -11.321 -2.691 1.00 96.31 183 LYS A CA 1
ATOM 1426 C C . LYS A 1 183 ? 14.560 -10.984 -1.892 1.00 96.31 183 LYS A C 1
ATOM 1428 O O . LYS A 1 183 ? 14.136 -11.791 -1.065 1.00 96.31 183 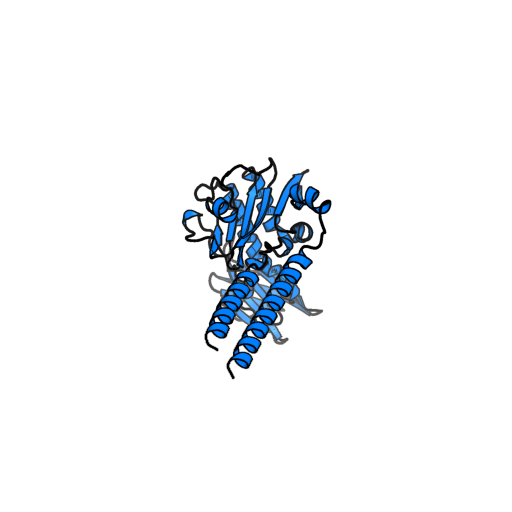LYS A O 1
ATOM 1433 N N . VAL A 1 184 ? 13.956 -9.826 -2.132 1.00 96.69 184 VAL A N 1
ATOM 1434 C CA . VAL A 1 184 ? 12.809 -9.317 -1.373 1.00 96.69 184 VAL A CA 1
ATOM 1435 C C . VAL A 1 184 ? 11.753 -8.781 -2.328 1.00 96.69 184 VAL A C 1
ATOM 1437 O O . VAL A 1 184 ? 12.085 -8.350 -3.428 1.00 96.69 184 VAL A O 1
ATOM 1440 N N . ASN A 1 185 ? 10.485 -8.792 -1.915 1.00 97.75 185 ASN A N 1
ATOM 1441 C CA . ASN A 1 185 ? 9.505 -7.985 -2.631 1.00 97.75 185 ASN A CA 1
ATOM 1442 C C . ASN A 1 185 ? 9.836 -6.513 -2.390 1.00 97.75 185 ASN A C 1
ATOM 1444 O O . ASN A 1 185 ? 10.346 -6.159 -1.321 1.00 97.75 185 ASN A O 1
ATOM 1448 N N . SER A 1 186 ? 9.538 -5.649 -3.348 1.00 97.81 186 SER A N 1
ATOM 1449 C CA . SER A 1 186 ? 9.873 -4.237 -3.217 1.00 97.81 186 SER A CA 1
ATOM 1450 C C . SER A 1 186 ? 8.902 -3.315 -3.929 1.00 97.81 186 SER A C 1
ATOM 1452 O O . SER A 1 186 ? 8.392 -3.638 -4.995 1.00 97.81 186 SER A O 1
ATOM 1454 N N . ILE A 1 187 ? 8.680 -2.142 -3.345 1.00 98.38 187 ILE A N 1
ATOM 1455 C CA . ILE A 1 187 ? 8.065 -1.004 -4.024 1.00 98.38 187 ILE A CA 1
ATOM 1456 C C . ILE A 1 187 ? 9.141 0.070 -4.114 1.00 98.38 187 ILE A C 1
ATOM 1458 O O . ILE A 1 187 ? 9.600 0.579 -3.092 1.00 98.38 187 ILE A O 1
ATOM 1462 N N . LEU A 1 188 ? 9.575 0.373 -5.332 1.00 98.31 188 LEU A N 1
ATOM 1463 C CA . LEU A 1 188 ? 10.615 1.349 -5.621 1.00 98.31 188 LEU A CA 1
ATOM 1464 C C . LEU A 1 188 ? 9.974 2.598 -6.207 1.00 98.31 188 LEU A C 1
ATOM 1466 O O . LEU A 1 188 ? 9.324 2.529 -7.249 1.00 98.31 188 LEU A O 1
ATOM 1470 N N . VAL A 1 189 ? 10.195 3.740 -5.569 1.00 98.38 189 VAL A N 1
ATOM 1471 C CA . VAL A 1 189 ? 9.750 5.040 -6.072 1.00 98.38 189 VAL A CA 1
ATOM 1472 C C . VAL A 1 189 ? 10.957 5.817 -6.585 1.00 98.38 189 VAL A C 1
ATOM 1474 O O . VAL A 1 189 ? 12.014 5.847 -5.946 1.00 98.38 189 VAL A O 1
ATOM 1477 N N . GLY A 1 190 ? 10.796 6.424 -7.758 1.00 96.56 190 GLY A N 1
ATOM 1478 C CA . GLY A 1 190 ? 11.793 7.292 -8.373 1.00 96.56 190 GLY A CA 1
ATOM 1479 C C . GLY A 1 190 ? 12.330 6.775 -9.701 1.00 96.56 190 GLY A C 1
ATOM 1480 O O . GLY A 1 190 ? 11.768 5.885 -10.341 1.00 96.56 190 GLY A O 1
ATOM 1481 N N . HIS A 1 191 ? 13.414 7.386 -10.158 1.00 93.12 191 HIS A N 1
ATOM 1482 C CA . HIS A 1 191 ? 14.008 7.150 -11.470 1.00 93.12 191 HIS A CA 1
ATOM 1483 C C . HIS A 1 191 ? 15.309 6.369 -11.280 1.00 93.12 191 HIS A C 1
ATOM 1485 O O . HIS A 1 191 ? 15.947 6.439 -10.235 1.00 93.12 191 HIS A O 1
ATOM 1491 N N . ALA A 1 192 ? 15.801 5.697 -12.318 1.00 94.25 192 ALA A N 1
ATOM 1492 C CA . ALA A 1 192 ? 17.109 5.040 -12.240 1.00 94.25 192 ALA A CA 1
ATOM 1493 C C . ALA A 1 192 ? 18.272 6.023 -11.963 1.00 94.25 192 ALA A C 1
ATOM 1495 O O . ALA A 1 192 ? 19.343 5.593 -11.547 1.00 94.25 192 ALA A O 1
ATOM 1496 N N . CYS A 1 193 ? 18.082 7.335 -12.183 1.00 92.62 193 CYS A N 1
ATOM 1497 C CA . CYS A 1 193 ? 19.135 8.334 -11.977 1.00 92.62 193 CYS A CA 1
ATOM 1498 C C . CYS A 1 193 ? 19.374 8.640 -10.490 1.00 92.62 193 CYS A C 1
ATOM 1500 O O . CYS A 1 193 ? 20.484 9.005 -10.121 1.00 92.62 193 CYS A O 1
ATOM 1502 N N . ASN A 1 194 ? 18.334 8.539 -9.659 1.00 95.06 194 ASN A N 1
ATOM 1503 C CA . ASN A 1 194 ? 18.389 8.854 -8.230 1.00 95.06 194 ASN A CA 1
AT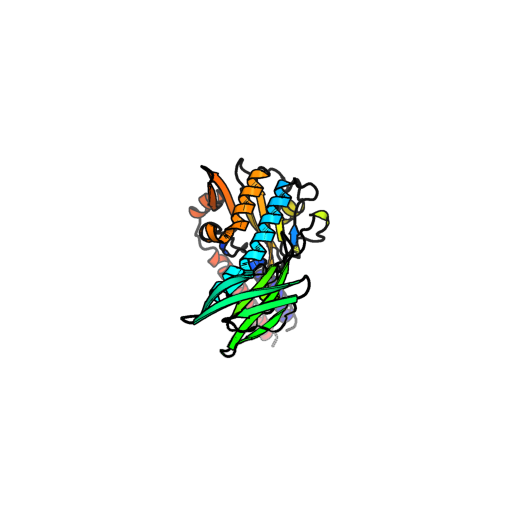OM 1504 C C . ASN A 1 194 ? 18.136 7.628 -7.341 1.00 95.06 194 ASN A C 1
ATOM 1506 O O . ASN A 1 194 ? 18.558 7.625 -6.187 1.00 95.06 194 ASN A O 1
ATOM 1510 N N . ASN A 1 195 ? 17.515 6.581 -7.890 1.00 96.62 195 ASN A N 1
ATOM 1511 C CA . ASN A 1 195 ? 17.291 5.285 -7.269 1.00 96.62 195 ASN A CA 1
ATOM 1512 C C . ASN A 1 195 ? 17.984 4.175 -8.094 1.00 96.62 195 ASN A C 1
ATOM 1514 O O . ASN A 1 195 ? 17.377 3.620 -9.017 1.00 96.62 195 ASN A O 1
ATOM 1518 N N . PRO A 1 196 ? 19.249 3.821 -7.792 1.00 96.38 196 PRO A N 1
ATOM 1519 C CA . PRO A 1 196 ? 20.012 2.845 -8.578 1.00 96.38 196 PRO A CA 1
ATOM 1520 C C . PRO A 1 196 ? 19.376 1.446 -8.602 1.00 96.38 196 PRO A C 1
ATOM 1522 O O . PRO A 1 196 ? 19.584 0.689 -9.550 1.00 96.38 196 PRO A O 1
ATOM 1525 N N . LEU A 1 197 ? 18.549 1.098 -7.613 1.00 97.56 197 LEU A N 1
ATOM 1526 C CA . LEU A 1 197 ? 17.857 -0.191 -7.587 1.00 97.56 197 LEU A CA 1
ATOM 1527 C C . LEU A 1 197 ? 16.761 -0.296 -8.651 1.00 97.56 197 LEU A C 1
ATOM 1529 O O . LEU A 1 197 ? 16.478 -1.400 -9.111 1.00 97.56 197 LEU A O 1
ATOM 1533 N N . VAL A 1 198 ? 16.210 0.829 -9.123 1.00 96.31 198 VAL A N 1
ATOM 1534 C CA . VAL A 1 198 ? 15.308 0.835 -10.286 1.00 96.31 198 VAL A CA 1
ATOM 1535 C C . VAL A 1 198 ? 16.042 0.350 -11.538 1.00 96.31 198 VAL A C 1
ATOM 1537 O O . VAL A 1 198 ? 15.477 -0.428 -12.303 1.00 96.31 198 VAL A O 1
ATOM 1540 N N . ALA A 1 199 ? 17.307 0.738 -11.742 1.00 94.12 199 ALA A N 1
ATOM 1541 C CA . ALA A 1 199 ? 18.117 0.251 -12.865 1.00 94.12 199 ALA A CA 1
ATOM 1542 C C . ALA A 1 199 ? 18.383 -1.259 -12.760 1.00 94.12 199 ALA A C 1
ATOM 1544 O O . ALA A 1 199 ? 18.263 -1.980 -13.749 1.00 94.12 199 ALA A O 1
ATOM 1545 N N . 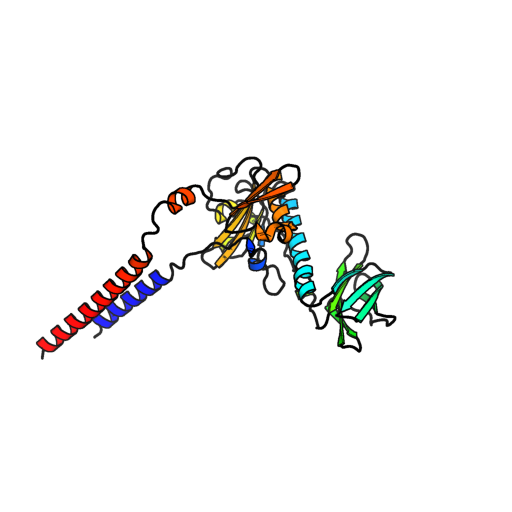VAL A 1 200 ? 18.683 -1.743 -11.549 1.00 94.88 200 VAL A N 1
ATOM 1546 C CA . VAL A 1 200 ? 18.915 -3.171 -11.272 1.00 94.88 200 VAL A CA 1
ATOM 1547 C C . VAL A 1 200 ? 17.669 -4.007 -11.563 1.00 94.88 200 VAL A C 1
ATOM 1549 O O . VAL A 1 200 ? 17.772 -5.047 -12.207 1.00 94.88 200 VAL A O 1
ATOM 1552 N N . VAL A 1 201 ? 16.499 -3.556 -11.105 1.00 95.00 201 VAL A N 1
ATOM 1553 C CA . VAL A 1 201 ? 15.225 -4.272 -11.274 1.00 95.00 201 VAL A CA 1
ATOM 1554 C C . VAL A 1 201 ? 14.736 -4.217 -12.722 1.00 95.00 201 VAL A C 1
ATOM 1556 O O . VAL A 1 201 ? 14.340 -5.239 -13.273 1.00 95.00 201 VAL A O 1
ATOM 1559 N N . SER A 1 202 ? 14.777 -3.040 -13.352 1.00 93.12 202 SER A N 1
ATOM 1560 C CA . SER A 1 202 ? 14.245 -2.848 -14.710 1.00 93.12 202 SER A CA 1
ATOM 1561 C C . SER A 1 202 ? 15.196 -3.281 -15.828 1.00 93.12 202 SER A C 1
ATOM 1563 O O . SER A 1 202 ? 14.797 -3.321 -16.992 1.00 93.12 202 SER A O 1
ATOM 1565 N N . GLY A 1 203 ? 16.469 -3.537 -15.508 1.00 91.50 203 GLY A N 1
ATOM 1566 C CA . GLY A 1 203 ? 17.524 -3.796 -16.488 1.00 91.50 203 GLY A CA 1
ATOM 1567 C C . GLY A 1 203 ? 17.871 -2.590 -17.371 1.00 91.50 203 GLY A C 1
ATOM 1568 O O . GLY A 1 203 ? 18.603 -2.737 -18.351 1.00 91.50 203 GLY A O 1
ATOM 1569 N N . ARG A 1 204 ? 17.349 -1.393 -17.066 1.00 86.31 204 ARG A N 1
ATOM 1570 C CA . ARG A 1 204 ? 17.607 -0.177 -17.846 1.00 86.31 204 ARG A CA 1
ATOM 1571 C C . ARG A 1 204 ? 18.934 0.444 -17.438 1.00 86.31 204 ARG A C 1
ATOM 1573 O O . ARG A 1 204 ? 19.120 0.838 -16.292 1.00 86.31 204 ARG A O 1
ATOM 1580 N N . THR A 1 205 ? 19.831 0.590 -18.407 1.00 81.88 205 THR A N 1
ATOM 1581 C CA . THR A 1 205 ? 21.100 1.309 -18.228 1.00 81.88 205 THR A CA 1
ATOM 1582 C C . THR A 1 205 ? 20.959 2.809 -18.468 1.00 81.88 205 THR A C 1
ATOM 1584 O O . THR A 1 205 ? 21.712 3.594 -17.902 1.00 81.88 205 THR A O 1
ATOM 1587 N N . ASP A 1 206 ? 20.004 3.220 -19.308 1.00 87.50 206 ASP A N 1
ATOM 1588 C CA . ASP A 1 206 ? 19.685 4.630 -19.518 1.00 87.50 206 ASP A CA 1
ATOM 1589 C C . ASP A 1 206 ? 18.664 5.083 -18.476 1.00 87.50 206 ASP A C 1
ATOM 1591 O O . ASP A 1 206 ? 17.517 4.634 -18.459 1.00 87.50 206 ASP A O 1
ATOM 1595 N N . CYS A 1 207 ? 19.089 5.998 -17.611 1.00 83.81 207 CYS A N 1
ATOM 1596 C CA . CYS A 1 207 ? 18.264 6.458 -16.513 1.00 83.81 207 CYS A CA 1
ATOM 1597 C C . CYS A 1 207 ? 17.150 7.438 -16.931 1.00 83.81 207 CYS A C 1
ATOM 1599 O O . CYS A 1 207 ? 16.220 7.659 -16.155 1.00 83.81 207 CYS A O 1
ATOM 1601 N N . LYS A 1 208 ? 17.210 7.983 -18.159 1.00 80.06 208 LYS A N 1
ATOM 1602 C CA . LYS A 1 208 ? 16.162 8.826 -18.771 1.00 80.06 208 LYS A CA 1
ATOM 1603 C C . LYS A 1 208 ? 15.444 8.141 -19.940 1.00 80.06 208 LYS A C 1
ATOM 1605 O O . LYS A 1 208 ? 14.413 8.633 -20.401 1.00 80.06 208 LYS A O 1
ATOM 1610 N N . GLY A 1 209 ? 15.984 7.027 -20.422 1.00 81.62 209 GLY A N 1
ATOM 1611 C CA . GLY A 1 209 ? 15.471 6.289 -21.567 1.00 81.62 209 GLY A CA 1
ATOM 1612 C C . GLY A 1 209 ? 14.122 5.634 -21.285 1.00 81.62 209 GLY A C 1
ATOM 1613 O O . GLY A 1 209 ? 13.926 4.987 -20.259 1.00 81.62 209 GLY A O 1
ATOM 1614 N N . GLY A 1 210 ? 13.185 5.779 -22.224 1.00 80.06 210 GLY A N 1
ATOM 1615 C CA . GLY A 1 210 ? 11.877 5.118 -22.163 1.00 80.06 210 GLY A CA 1
ATOM 1616 C C . GLY A 1 210 ? 10.789 5.865 -21.385 1.00 80.06 210 GLY A C 1
ATOM 1617 O O . GLY A 1 210 ? 9.680 5.339 -21.277 1.00 80.06 210 GLY A O 1
ATOM 1618 N N . TYR A 1 211 ? 11.062 7.078 -20.891 1.00 88.62 211 TYR A N 1
ATOM 1619 C CA . TYR A 1 211 ? 10.059 7.928 -20.244 1.00 88.62 211 TYR A CA 1
ATOM 1620 C C . TYR A 1 211 ? 9.538 9.008 -21.197 1.00 88.62 211 TYR A C 1
ATOM 1622 O O . TYR A 1 211 ? 10.295 9.807 -21.749 1.00 88.62 211 TYR A O 1
ATOM 1630 N N . GLU A 1 212 ? 8.220 9.043 -21.380 1.00 94.25 212 GLU A N 1
ATOM 1631 C CA . GLU A 1 212 ? 7.531 10.069 -22.163 1.00 94.25 212 GLU A CA 1
ATOM 1632 C C . GLU A 1 212 ? 7.195 11.273 -21.273 1.00 94.25 212 GLU A C 1
ATOM 1634 O O . GLU A 1 212 ? 6.780 11.124 -20.125 1.00 94.25 212 GLU A O 1
ATOM 1639 N N . LYS A 1 213 ? 7.349 12.494 -21.795 1.00 95.56 213 LYS A N 1
ATOM 1640 C CA . LYS A 1 213 ? 7.029 13.715 -21.042 1.00 95.56 213 LYS A CA 1
ATOM 1641 C C . LYS A 1 213 ? 5.551 13.731 -20.623 1.00 95.56 213 LYS A C 1
ATOM 1643 O O . LYS A 1 213 ? 4.679 13.522 -21.464 1.00 95.56 213 LYS A O 1
ATOM 1648 N N . ASN A 1 214 ? 5.276 14.096 -19.366 1.00 96.81 214 ASN A N 1
ATOM 1649 C CA . ASN A 1 214 ? 3.940 14.100 -18.746 1.00 96.81 214 ASN A CA 1
ATOM 1650 C C . ASN A 1 214 ? 3.323 12.701 -18.547 1.00 96.81 214 ASN A C 1
ATOM 1652 O O . ASN A 1 214 ? 2.096 12.573 -18.461 1.00 96.81 214 ASN A O 1
ATOM 1656 N N . VAL A 1 215 ? 4.154 11.656 -18.527 1.00 97.12 215 VAL A N 1
ATOM 1657 C CA . VAL A 1 215 ? 3.728 10.271 -18.317 1.00 97.12 215 VAL A CA 1
ATOM 1658 C C . VAL A 1 215 ? 4.446 9.706 -17.096 1.00 97.12 215 VAL A C 1
ATOM 1660 O O . VAL A 1 215 ? 5.676 9.640 -17.052 1.00 97.12 215 VAL A O 1
ATOM 1663 N N . GLY A 1 216 ? 3.659 9.295 -16.105 1.00 97.44 216 GLY A N 1
ATOM 1664 C CA . GLY A 1 216 ? 4.087 8.402 -15.035 1.00 97.44 216 GLY A CA 1
ATOM 1665 C C . GLY A 1 216 ? 3.965 6.948 -15.485 1.00 97.44 216 GLY A C 1
ATOM 1666 O O . GLY A 1 216 ? 3.125 6.622 -16.326 1.00 97.44 216 GLY A O 1
ATOM 1667 N N . LEU A 1 217 ? 4.791 6.067 -14.942 1.00 97.12 217 LEU A N 1
ATOM 1668 C CA . LEU A 1 217 ? 4.750 4.633 -15.193 1.00 97.12 217 LEU A CA 1
ATOM 1669 C C . LEU A 1 217 ? 4.629 3.882 -13.872 1.00 97.12 217 LEU A C 1
ATOM 1671 O O . LEU A 1 217 ? 5.264 4.234 -12.877 1.00 97.12 217 LEU A O 1
ATOM 1675 N N . ILE A 1 218 ? 3.831 2.822 -13.907 1.00 97.94 218 ILE A N 1
ATOM 1676 C CA . ILE A 1 218 ? 3.778 1.803 -12.865 1.00 97.94 218 ILE A CA 1
ATOM 1677 C C . ILE A 1 218 ? 4.109 0.487 -13.556 1.00 97.94 218 ILE A C 1
ATOM 1679 O O . ILE A 1 218 ? 3.466 0.143 -14.551 1.00 97.94 218 ILE A O 1
ATOM 1683 N N . GLU A 1 219 ? 5.131 -0.207 -13.068 1.00 96.31 219 GLU A N 1
ATOM 1684 C CA . GLU A 1 219 ? 5.675 -1.410 -13.699 1.00 96.31 219 GLU A CA 1
ATOM 1685 C C . GLU A 1 219 ? 5.936 -2.491 -12.653 1.00 96.31 219 GLU A C 1
ATOM 1687 O O . GLU A 1 219 ? 6.490 -2.197 -11.596 1.00 96.31 219 GLU A O 1
ATOM 1692 N N . THR A 1 220 ? 5.593 -3.737 -12.945 1.00 96.94 220 THR A N 1
ATOM 1693 C CA . THR A 1 220 ? 5.946 -4.900 -12.129 1.00 96.94 220 THR A CA 1
ATOM 1694 C C . THR A 1 220 ? 7.054 -5.703 -12.794 1.00 96.94 220 THR A C 1
ATOM 1696 O O . THR A 1 220 ? 7.118 -5.843 -14.012 1.00 96.94 220 THR A O 1
ATOM 1699 N N . TYR A 1 221 ? 7.932 -6.256 -11.967 1.00 95.19 221 TYR A N 1
ATOM 1700 C CA . TYR A 1 221 ? 9.004 -7.150 -12.377 1.00 95.19 221 TYR A CA 1
ATOM 1701 C C . TYR A 1 221 ? 9.010 -8.348 -11.437 1.00 95.19 221 TYR A C 1
ATOM 1703 O O . TYR A 1 221 ? 9.033 -8.177 -10.217 1.00 95.19 221 TYR A O 1
ATOM 1711 N N . GLU A 1 222 ? 9.003 -9.556 -11.988 1.00 93.62 222 GLU A N 1
ATOM 1712 C CA . GLU A 1 222 ? 9.184 -10.776 -11.208 1.00 93.62 222 GLU A CA 1
ATOM 1713 C C . GLU A 1 222 ? 10.649 -11.224 -11.282 1.00 93.62 222 GLU A C 1
ATOM 1715 O O . GLU A 1 222 ? 11.257 -11.308 -12.351 1.00 93.62 222 GLU A O 1
ATOM 1720 N N . MET A 1 223 ? 11.237 -11.478 -10.120 1.00 91.06 223 MET A N 1
ATOM 1721 C CA . MET A 1 223 ? 12.600 -11.968 -9.972 1.00 91.06 223 MET A CA 1
ATOM 1722 C C . MET A 1 223 ? 12.630 -13.501 -10.108 1.00 91.06 223 MET A C 1
ATOM 1724 O O . MET A 1 223 ? 11.646 -14.163 -9.782 1.00 91.06 223 MET A O 1
ATOM 1728 N N . PRO A 1 224 ? 13.771 -14.121 -10.474 1.00 87.75 224 PRO A N 1
ATOM 1729 C CA . PRO A 1 224 ? 13.867 -15.579 -10.659 1.00 87.75 224 PRO A CA 1
ATOM 1730 C C . PRO A 1 224 ? 13.480 -16.441 -9.443 1.00 87.75 224 PRO A C 1
ATOM 1732 O O . PRO A 1 224 ? 13.271 -17.642 -9.573 1.00 87.75 224 PRO A O 1
ATOM 1735 N N . ASN A 1 225 ? 13.424 -15.853 -8.248 1.00 87.56 225 ASN A N 1
ATOM 1736 C CA . ASN A 1 225 ? 13.020 -16.503 -7.001 1.00 87.56 225 ASN A CA 1
ATOM 1737 C C . ASN A 1 225 ? 11.538 -16.267 -6.634 1.00 87.56 225 ASN A C 1
ATOM 1739 O O . ASN A 1 225 ? 11.153 -16.548 -5.497 1.00 87.56 225 ASN A O 1
ATOM 1743 N N . GLY A 1 226 ? 10.738 -15.716 -7.551 1.00 91.25 226 GLY A N 1
ATOM 1744 C CA . GLY A 1 226 ? 9.321 -15.402 -7.352 1.00 91.25 226 GLY A CA 1
ATOM 1745 C C . GLY A 1 226 ? 9.059 -14.137 -6.530 1.00 91.25 226 GLY A C 1
ATOM 1746 O O . GLY A 1 226 ? 7.934 -13.919 -6.085 1.00 91.25 226 GLY A O 1
ATOM 1747 N N . LYS A 1 227 ? 10.082 -13.315 -6.259 1.00 95.44 227 LYS A N 1
ATOM 1748 C CA . LYS A 1 227 ? 9.893 -12.007 -5.615 1.00 95.44 227 LYS A CA 1
ATOM 1749 C C . LYS A 1 227 ? 9.421 -10.973 -6.624 1.00 95.44 227 LYS A C 1
ATOM 1751 O O . LYS A 1 227 ? 9.870 -10.978 -7.764 1.00 95.44 227 LYS A O 1
ATOM 1756 N N . VAL A 1 228 ? 8.544 -10.073 -6.191 1.00 96.69 228 VAL A N 1
ATOM 1757 C CA . VAL A 1 228 ? 7.940 -9.056 -7.058 1.00 96.69 228 VAL A CA 1
ATOM 1758 C C . VAL A 1 228 ? 8.461 -7.673 -6.691 1.00 96.69 228 VAL A C 1
ATOM 1760 O O . VAL A 1 228 ? 8.441 -7.274 -5.526 1.00 96.69 228 VAL A O 1
ATOM 1763 N N . SER A 1 229 ? 8.886 -6.922 -7.699 1.00 97.62 229 SER A N 1
ATOM 1764 C CA . SER A 1 229 ? 9.253 -5.515 -7.586 1.00 97.62 229 SER A CA 1
ATOM 1765 C C . SER A 1 229 ? 8.260 -4.649 -8.351 1.00 97.62 229 SER A C 1
ATOM 1767 O O . SER A 1 229 ? 8.058 -4.849 -9.544 1.00 97.62 229 SER A O 1
ATOM 1769 N N . LEU A 1 230 ? 7.666 -3.668 -7.679 1.00 98.19 230 LEU A N 1
ATOM 1770 C CA . LEU A 1 230 ? 6.829 -2.629 -8.269 1.00 98.19 230 LEU A CA 1
ATOM 1771 C C . LEU A 1 230 ? 7.650 -1.346 -8.390 1.00 98.19 230 LEU A C 1
ATOM 1773 O O . LEU A 1 230 ? 8.093 -0.797 -7.386 1.00 98.19 230 LEU A O 1
ATOM 1777 N N . VAL A 1 231 ? 7.855 -0.861 -9.606 1.00 97.69 231 VAL A N 1
ATOM 1778 C CA . VAL A 1 231 ? 8.536 0.404 -9.891 1.00 97.69 231 VAL A CA 1
ATOM 1779 C C . VAL A 1 231 ? 7.492 1.476 -10.180 1.00 97.69 231 VAL A C 1
ATOM 1781 O O . VAL A 1 231 ? 6.652 1.314 -11.066 1.00 97.69 231 VAL A O 1
ATOM 1784 N N . VAL A 1 232 ? 7.579 2.589 -9.456 1.00 98.12 232 VAL A N 1
ATOM 1785 C CA . VAL A 1 232 ? 6.733 3.776 -9.606 1.00 98.12 232 VAL A CA 1
ATOM 1786 C C . VAL A 1 232 ? 7.622 4.937 -10.019 1.00 98.12 232 VAL A C 1
ATOM 1788 O O . VAL A 1 232 ? 8.469 5.401 -9.255 1.00 98.12 232 VAL A O 1
ATOM 1791 N N . THR A 1 233 ? 7.462 5.391 -11.253 1.00 97.25 233 THR A N 1
ATOM 1792 C CA . THR A 1 233 ? 8.412 6.315 -11.877 1.00 97.25 233 THR A CA 1
ATOM 1793 C C . THR A 1 233 ? 7.716 7.245 -12.869 1.00 97.25 233 THR A C 1
ATOM 1795 O O . THR A 1 233 ? 6.505 7.166 -13.071 1.00 97.25 233 THR A O 1
ATOM 1798 N N . GLY A 1 234 ? 8.455 8.150 -13.496 1.00 95.81 234 GLY A N 1
ATOM 1799 C CA . GLY A 1 234 ? 7.931 9.098 -14.471 1.00 95.81 234 GLY A CA 1
ATOM 1800 C C . GLY A 1 234 ? 9.048 9.862 -15.167 1.00 95.81 234 GLY A C 1
ATOM 1801 O O . GLY A 1 234 ? 10.217 9.711 -14.833 1.00 95.81 234 GLY A O 1
ATOM 1802 N N . TYR A 1 235 ? 8.703 10.682 -16.160 1.00 94.75 235 TYR A N 1
ATOM 1803 C CA . TYR A 1 235 ? 9.686 11.576 -16.789 1.00 94.75 235 TYR A CA 1
ATOM 1804 C C . TYR A 1 235 ? 10.138 12.705 -15.849 1.00 94.75 235 TYR A C 1
ATOM 1806 O O . TYR A 1 235 ? 11.268 13.186 -15.933 1.00 94.75 235 TYR A O 1
ATOM 1814 N N . SER A 1 236 ? 9.233 13.154 -14.978 1.00 95.62 236 SER A N 1
ATOM 1815 C CA . SER A 1 236 ? 9.481 14.161 -13.950 1.00 95.62 236 SER A CA 1
ATOM 1816 C C . SER A 1 236 ? 8.982 13.685 -12.588 1.00 95.62 236 SER A C 1
ATOM 1818 O O . SER A 1 236 ? 8.134 12.799 -12.500 1.00 95.62 236 SER A O 1
ATOM 1820 N N . THR A 1 237 ? 9.418 14.345 -11.517 1.00 96.12 237 THR A N 1
ATOM 1821 C CA . THR A 1 237 ? 8.944 14.071 -10.149 1.00 96.12 237 THR A CA 1
ATOM 1822 C C . THR A 1 237 ? 7.428 14.203 -10.010 1.00 96.12 237 THR A C 1
ATOM 1824 O O . THR A 1 237 ? 6.787 13.408 -9.328 1.00 96.12 237 THR A O 1
ATOM 1827 N N . LYS A 1 238 ? 6.827 15.157 -10.729 1.00 97.25 238 LYS A N 1
ATOM 1828 C CA . LYS A 1 238 ? 5.372 15.333 -10.801 1.00 97.25 238 LYS A CA 1
ATOM 1829 C C . LYS A 1 238 ? 4.676 14.151 -11.477 1.00 97.25 238 LYS A C 1
ATOM 1831 O O . LYS A 1 238 ? 3.568 13.793 -11.085 1.00 97.25 238 LYS A O 1
ATOM 1836 N N . ASP A 1 239 ? 5.305 13.559 -12.485 1.00 97.62 239 ASP A N 1
ATOM 1837 C CA . ASP A 1 239 ? 4.778 12.379 -13.170 1.00 97.62 239 ASP A CA 1
ATOM 1838 C C . ASP A 1 239 ? 4.870 11.137 -12.277 1.00 97.62 239 ASP A C 1
ATOM 1840 O O . ASP A 1 239 ? 3.896 10.390 -12.182 1.00 97.62 239 ASP A O 1
ATOM 1844 N N . THR A 1 240 ? 5.975 10.982 -11.540 1.00 97.75 240 THR A N 1
ATOM 1845 C CA . THR A 1 240 ? 6.121 9.955 -10.496 1.00 97.75 240 THR A CA 1
ATOM 1846 C C . THR A 1 240 ? 5.051 10.102 -9.416 1.00 97.75 240 THR A C 1
ATOM 1848 O O . THR A 1 240 ? 4.400 9.124 -9.061 1.00 97.75 240 THR A O 1
ATOM 1851 N N . LEU A 1 241 ? 4.793 11.326 -8.943 1.00 97.94 241 LEU A N 1
ATOM 1852 C CA . LEU A 1 241 ? 3.741 11.593 -7.961 1.00 97.94 241 LEU A CA 1
ATOM 1853 C C . LEU A 1 241 ? 2.342 11.269 -8.512 1.00 97.94 241 LEU A C 1
ATOM 1855 O O . LEU A 1 241 ? 1.501 10.731 -7.798 1.00 97.94 241 LEU A O 1
ATOM 1859 N N . ASN A 1 242 ? 2.065 11.555 -9.787 1.00 98.31 242 ASN A N 1
ATOM 1860 C CA . ASN A 1 242 ? 0.805 11.146 -10.417 1.00 98.31 242 ASN A CA 1
ATOM 1861 C C . ASN A 1 242 ? 0.664 9.613 -10.457 1.00 98.31 242 ASN A C 1
ATOM 1863 O O . ASN A 1 242 ? -0.424 9.104 -10.196 1.00 98.31 242 ASN A O 1
ATOM 1867 N N . ALA A 1 243 ? 1.742 8.882 -10.763 1.00 98.38 243 ALA A N 1
ATOM 1868 C CA . ALA A 1 243 ? 1.745 7.419 -10.740 1.00 98.38 243 ALA A CA 1
ATOM 1869 C C . ALA A 1 243 ? 1.536 6.862 -9.323 1.00 98.38 243 ALA A C 1
ATOM 1871 O O . ALA A 1 243 ? 0.718 5.963 -9.135 1.00 98.38 243 ALA A O 1
ATOM 1872 N N . ALA A 1 244 ? 2.196 7.440 -8.318 1.00 98.31 244 ALA A N 1
ATOM 1873 C CA . ALA A 1 244 ? 2.001 7.064 -6.922 1.00 98.31 244 ALA A CA 1
ATOM 1874 C C . ALA A 1 244 ? 0.560 7.300 -6.458 1.00 98.31 244 ALA A C 1
ATOM 1876 O O . ALA A 1 244 ? -0.041 6.398 -5.890 1.00 98.31 244 ALA A O 1
ATOM 1877 N N . ASN A 1 245 ? -0.041 8.440 -6.815 1.00 97.81 245 ASN A N 1
ATOM 1878 C CA . ASN A 1 245 ? -1.447 8.722 -6.518 1.00 97.81 245 ASN A CA 1
ATOM 1879 C C . ASN A 1 245 ? -2.396 7.651 -7.078 1.00 97.81 245 ASN A C 1
ATOM 1881 O O . ASN A 1 245 ? -3.360 7.279 -6.417 1.00 97.81 245 ASN A O 1
ATOM 1885 N N . VAL A 1 246 ? -2.137 7.116 -8.275 1.00 98.25 246 VAL A N 1
ATOM 1886 C CA . VAL A 1 246 ? -2.945 6.006 -8.811 1.00 98.25 246 VAL A CA 1
ATOM 1887 C C . VAL A 1 246 ? -2.862 4.770 -7.913 1.00 98.25 246 VAL A C 1
ATOM 1889 O O . VAL A 1 246 ? -3.887 4.134 -7.692 1.00 98.25 246 VAL A O 1
ATOM 1892 N N . LEU A 1 247 ? -1.685 4.440 -7.373 1.00 97.38 247 LEU A N 1
ATOM 1893 C CA . LEU A 1 247 ? -1.530 3.329 -6.426 1.00 97.38 247 LEU A CA 1
ATOM 1894 C C . LEU A 1 247 ? -2.131 3.635 -5.053 1.00 97.38 247 LEU A C 1
ATOM 1896 O O . LEU A 1 247 ? -2.703 2.742 -4.432 1.00 97.38 247 LEU A O 1
ATOM 1900 N N . SER A 1 248 ? -2.060 4.885 -4.598 1.00 95.56 248 SER A N 1
ATOM 1901 C CA . SER A 1 248 ? -2.678 5.303 -3.339 1.00 95.56 248 SER A CA 1
ATOM 1902 C C . SER A 1 248 ? -4.202 5.193 -3.368 1.00 95.56 248 SER A C 1
ATOM 1904 O O . SER A 1 248 ? -4.826 4.909 -2.350 1.00 95.56 248 SER A O 1
ATOM 1906 N N . TYR A 1 249 ? -4.796 5.348 -4.553 1.00 94.38 249 TYR A N 1
ATOM 1907 C CA . TYR A 1 249 ? -6.227 5.184 -4.805 1.00 94.38 249 TYR A CA 1
ATOM 1908 C C . TYR A 1 249 ? -6.511 3.976 -5.714 1.00 94.38 249 TYR A C 1
ATOM 1910 O O . TYR A 1 249 ? -7.427 4.013 -6.532 1.00 94.38 249 TYR A O 1
ATOM 1918 N N . PHE A 1 250 ? -5.724 2.896 -5.609 1.00 94.75 250 PHE A N 1
ATOM 1919 C CA . PHE A 1 250 ? -5.741 1.796 -6.588 1.00 94.75 250 PHE A CA 1
ATOM 1920 C C . PHE A 1 250 ? -7.123 1.145 -6.784 1.00 94.75 250 PHE A C 1
ATOM 1922 O O . PHE A 1 250 ? -7.406 0.658 -7.878 1.00 94.75 250 PHE A O 1
ATOM 1929 N N . GLN A 1 251 ? -8.003 1.166 -5.774 1.00 90.06 251 GLN A N 1
ATOM 1930 C CA . GLN A 1 251 ? -9.375 0.653 -5.888 1.00 90.06 251 GLN A CA 1
ATOM 1931 C C . GLN A 1 251 ? -10.168 1.372 -6.991 1.00 90.06 251 GLN A C 1
ATOM 1933 O O . GLN A 1 251 ? -10.847 0.715 -7.783 1.00 90.06 251 GLN A O 1
ATOM 1938 N N . ASP A 1 252 ? -9.997 2.691 -7.126 1.00 93.19 252 ASP A N 1
ATOM 1939 C CA . ASP A 1 252 ? -10.650 3.506 -8.161 1.00 93.19 252 ASP A CA 1
ATOM 1940 C C . ASP A 1 252 ? -10.130 3.183 -9.571 1.00 93.19 252 ASP A C 1
ATOM 1942 O O . ASP A 1 252 ? -10.806 3.430 -10.573 1.00 93.19 252 ASP A O 1
ATOM 1946 N N . TYR A 1 253 ? -8.929 2.603 -9.656 1.00 95.62 253 TYR A N 1
ATOM 1947 C CA . TYR A 1 253 ? -8.237 2.271 -10.901 1.00 95.62 253 TYR A CA 1
ATOM 1948 C C . TYR A 1 253 ? -8.109 0.766 -11.144 1.00 95.62 253 TYR A C 1
ATOM 1950 O O . TYR A 1 253 ? -7.455 0.367 -12.107 1.00 95.62 253 TYR A O 1
ATOM 1958 N N . LYS A 1 254 ? -8.752 -0.088 -10.338 1.00 92.62 254 LYS A N 1
ATOM 1959 C CA . LYS A 1 254 ? -8.604 -1.554 -10.398 1.00 92.62 254 LYS A CA 1
ATOM 1960 C C . LYS A 1 254 ? -8.860 -2.141 -11.788 1.00 92.62 254 LYS A C 1
ATOM 1962 O O . LYS A 1 254 ? -8.207 -3.086 -12.212 1.00 92.62 254 LYS A O 1
ATOM 1967 N N . ASN A 1 255 ? -9.798 -1.560 -12.535 1.00 93.12 255 ASN A N 1
ATOM 1968 C CA . ASN A 1 255 ? -10.116 -2.006 -13.893 1.00 93.12 255 ASN A CA 1
ATOM 1969 C C . ASN A 1 255 ? -9.083 -1.569 -14.946 1.00 93.12 255 ASN A C 1
ATOM 1971 O O . ASN A 1 255 ? -9.065 -2.133 -16.045 1.00 93.12 255 ASN A O 1
ATOM 1975 N N . ASN A 1 256 ? -8.254 -0.577 -14.621 1.00 96.44 256 ASN A N 1
ATOM 1976 C CA . ASN A 1 256 ? -7.249 0.027 -15.491 1.00 96.44 256 ASN A CA 1
ATOM 1977 C C . ASN A 1 256 ? -5.822 -0.439 -15.170 1.00 96.44 256 ASN A C 1
ATOM 1979 O O . ASN A 1 256 ? -4.995 -0.494 -16.078 1.00 96.44 256 ASN A O 1
ATOM 1983 N N . LEU A 1 257 ? -5.541 -0.787 -13.912 1.00 96.25 257 LEU A N 1
ATOM 1984 C CA . LEU A 1 257 ? -4.312 -1.449 -13.478 1.00 96.25 257 LEU A CA 1
ATOM 1985 C C . LEU A 1 257 ? -4.346 -2.895 -13.970 1.00 96.25 257 LEU A C 1
ATOM 1987 O O . LEU A 1 257 ? -4.932 -3.742 -13.318 1.00 96.25 257 LEU A O 1
ATOM 1991 N N . LYS A 1 258 ? -3.815 -3.164 -15.163 1.00 94.56 258 LYS A N 1
ATOM 1992 C CA . LYS A 1 258 ? -3.832 -4.493 -15.792 1.00 94.56 258 LYS A CA 1
ATOM 1993 C C . LYS A 1 258 ? -2.548 -4.733 -16.567 1.00 94.56 258 LYS A C 1
ATOM 1995 O O . LYS A 1 258 ? -2.039 -3.807 -17.204 1.00 94.56 258 LYS A O 1
ATOM 2000 N N . GLY A 1 259 ? -2.100 -5.983 -16.579 1.00 94.38 259 GLY A N 1
ATOM 2001 C CA . GLY A 1 259 ? -0.809 -6.370 -17.131 1.00 94.38 259 GLY A CA 1
ATOM 2002 C C . GLY A 1 259 ? 0.354 -5.859 -16.283 1.00 94.38 259 GLY A C 1
ATOM 2003 O O . GLY A 1 259 ? 0.174 -5.383 -15.167 1.00 94.38 259 GLY A O 1
ATOM 2004 N N . GLU A 1 260 ? 1.557 -5.944 -16.832 1.00 95.44 260 GLU A N 1
ATOM 2005 C CA . GLU A 1 260 ? 2.801 -5.694 -16.091 1.00 95.44 260 GLU A CA 1
ATOM 2006 C C . GLU A 1 260 ? 3.196 -4.209 -16.068 1.00 95.44 260 GLU A C 1
ATOM 2008 O O . GLU A 1 260 ? 4.107 -3.795 -15.357 1.00 95.44 260 GLU A O 1
ATOM 2013 N N . LYS A 1 261 ? 2.544 -3.383 -16.895 1.00 95.81 261 LYS A N 1
ATOM 2014 C CA . LYS A 1 261 ? 2.932 -1.990 -17.115 1.00 95.81 261 LYS A CA 1
ATOM 2015 C C . LYS A 1 261 ? 1.753 -1.119 -17.531 1.00 95.81 261 LYS A C 1
ATOM 2017 O O . LYS A 1 261 ? 1.047 -1.424 -18.496 1.00 95.81 261 LYS A O 1
ATOM 2022 N N . VAL A 1 262 ? 1.604 0.031 -16.878 1.00 97.31 262 VAL A N 1
ATOM 2023 C CA . VAL A 1 262 ? 0.618 1.059 -17.248 1.00 97.31 262 VAL A CA 1
ATOM 2024 C C . VAL A 1 262 ? 1.244 2.448 -17.337 1.00 97.31 262 VAL A C 1
ATOM 2026 O O . VAL A 1 262 ? 2.228 2.760 -16.664 1.00 97.31 262 VAL A O 1
ATOM 2029 N N . LYS A 1 263 ? 0.640 3.295 -18.174 1.00 97.56 263 LYS A N 1
ATOM 2030 C CA . LYS A 1 263 ? 0.907 4.731 -18.265 1.00 97.56 263 LYS A CA 1
ATOM 2031 C C . LYS A 1 263 ? -0.102 5.498 -17.427 1.00 97.56 263 LYS A C 1
ATOM 2033 O O . LYS A 1 263 ? -1.301 5.241 -17.510 1.00 97.56 263 LYS A O 1
ATOM 2038 N N . VAL A 1 264 ? 0.379 6.495 -16.698 1.00 98.12 264 VAL A N 1
ATOM 2039 C CA . VAL A 1 264 ? -0.431 7.423 -15.914 1.00 98.12 264 VAL A CA 1
ATOM 2040 C C . VAL A 1 264 ? -0.246 8.829 -16.463 1.00 98.12 264 VAL A C 1
ATOM 2042 O O . VAL A 1 264 ? 0.867 9.340 -16.537 1.00 98.12 264 VAL A O 1
ATOM 2045 N N . MET A 1 265 ? -1.344 9.471 -16.846 1.00 97.75 265 MET A N 1
ATOM 2046 C CA . MET A 1 265 ? -1.343 10.827 -17.396 1.00 97.75 265 MET A CA 1
ATOM 2047 C C . MET A 1 265 ? -2.359 11.698 -16.678 1.00 97.75 265 MET A C 1
ATOM 2049 O O . MET A 1 265 ? -3.418 11.221 -16.276 1.00 97.75 265 MET A O 1
ATOM 2053 N N . LYS A 1 266 ? -2.096 13.003 -16.600 1.00 97.56 266 LYS A N 1
ATOM 2054 C CA . LYS A 1 266 ? -3.066 13.976 -16.090 1.00 97.56 266 LYS A CA 1
ATOM 2055 C C . LYS A 1 266 ? -3.691 14.758 -17.247 1.00 97.56 266 LYS A C 1
ATOM 2057 O O . LYS A 1 266 ? -3.006 15.554 -17.885 1.00 97.56 266 LYS A O 1
ATOM 2062 N N . LYS A 1 267 ? -4.988 14.563 -17.512 1.00 97.25 267 LYS A N 1
ATOM 2063 C CA . LYS A 1 267 ? -5.749 15.316 -18.533 1.00 97.25 267 LYS A CA 1
ATOM 2064 C C . LYS A 1 267 ? -6.961 15.978 -17.877 1.00 97.25 267 LYS A C 1
ATOM 2066 O O . LYS A 1 267 ? -7.731 15.318 -17.189 1.00 97.25 267 LYS A O 1
ATOM 2071 N N . GLY A 1 268 ? -7.111 17.293 -18.050 1.00 95.44 268 GLY A N 1
ATOM 2072 C CA . GLY A 1 268 ? -8.232 18.044 -17.463 1.00 95.44 268 GLY A CA 1
ATOM 2073 C C . GLY A 1 268 ? -8.316 17.946 -15.933 1.00 95.44 268 GLY A C 1
ATOM 2074 O O . GLY A 1 268 ? -9.406 17.870 -15.384 1.00 95.44 268 GLY A O 1
ATOM 2075 N N . GLY A 1 269 ? -7.173 17.859 -15.243 1.00 94.69 269 GLY A N 1
ATOM 2076 C CA . GLY A 1 269 ? -7.115 17.716 -13.782 1.00 94.69 269 GLY A CA 1
ATOM 2077 C C . GLY A 1 269 ? -7.319 16.290 -13.254 1.00 94.69 269 GLY A C 1
ATOM 2078 O O . GLY A 1 269 ? -6.969 16.039 -12.104 1.00 94.69 269 GLY A O 1
ATOM 2079 N N . LYS A 1 270 ? -7.782 15.350 -14.086 1.00 96.81 270 LYS A N 1
ATOM 2080 C CA . LYS A 1 270 ? -8.013 13.947 -13.720 1.00 96.81 270 LYS A CA 1
ATOM 2081 C C . LYS A 1 270 ? -6.838 13.054 -14.128 1.00 96.81 270 LYS A C 1
ATOM 2083 O O . LYS A 1 270 ? -6.227 13.276 -15.176 1.00 96.81 270 LYS A O 1
ATOM 2088 N N . LEU A 1 271 ? -6.537 12.045 -13.309 1.00 97.81 271 LEU A N 1
ATOM 2089 C CA . LEU A 1 271 ? -5.583 10.991 -13.652 1.00 97.81 271 LEU A CA 1
ATOM 2090 C C . LEU A 1 271 ? -6.253 9.945 -14.548 1.00 97.81 271 LEU A C 1
ATOM 2092 O O . LEU A 1 271 ? -7.388 9.529 -14.316 1.00 97.81 271 LEU A O 1
ATOM 2096 N N . ILE A 1 272 ? -5.549 9.552 -15.601 1.00 97.81 272 ILE A N 1
ATOM 2097 C CA . ILE A 1 272 ? -5.975 8.558 -16.581 1.00 97.81 272 ILE A CA 1
ATOM 2098 C C . ILE A 1 272 ? -4.910 7.474 -16.620 1.00 97.81 272 ILE A C 1
ATOM 2100 O O . ILE A 1 272 ? -3.726 7.779 -16.767 1.00 97.81 272 ILE A O 1
ATOM 2104 N N . VAL A 1 273 ? -5.357 6.225 -16.506 1.00 97.81 273 VAL A N 1
ATOM 2105 C CA . VAL A 1 273 ? -4.513 5.030 -16.532 1.00 97.81 273 VAL A CA 1
ATOM 2106 C C . VAL A 1 273 ? -4.787 4.265 -17.822 1.00 97.81 273 VAL A C 1
ATOM 2108 O O . VAL A 1 273 ? -5.922 3.853 -18.079 1.00 97.81 273 VAL A O 1
ATOM 2111 N N . GLU A 1 274 ? -3.748 4.089 -18.632 1.00 96.62 274 GLU A N 1
ATOM 2112 C CA . GLU A 1 274 ? -3.793 3.371 -19.908 1.00 96.62 274 GLU A CA 1
ATOM 2113 C C . GLU A 1 274 ? -2.811 2.193 -19.879 1.00 96.62 274 GLU A C 1
ATOM 2115 O O . GLU A 1 274 ? -1.687 2.319 -19.392 1.00 96.62 274 GLU A O 1
ATOM 2120 N N . GLN A 1 275 ? -3.219 1.042 -20.417 1.00 92.38 275 GLN A N 1
ATOM 2121 C CA . GLN A 1 275 ? -2.329 -0.113 -20.547 1.00 92.38 275 GLN A CA 1
ATOM 2122 C C . GLN A 1 275 ? -1.166 0.213 -21.484 1.00 92.38 275 GLN A C 1
ATOM 2124 O O . GLN A 1 275 ? -1.350 0.819 -22.545 1.00 92.38 275 GLN A O 1
ATOM 2129 N N . TYR A 1 276 ? 0.040 -0.208 -21.108 1.00 85.81 276 TYR A N 1
ATOM 2130 C CA . TYR A 1 276 ? 1.202 -0.039 -21.963 1.00 85.81 276 TYR A CA 1
ATOM 2131 C C . TYR A 1 276 ? 1.248 -1.158 -23.004 1.00 85.81 276 TYR A C 1
ATOM 2133 O O . TYR A 1 276 ? 1.704 -2.267 -22.741 1.00 85.81 276 TYR A O 1
ATOM 2141 N N . PHE A 1 277 ? 0.802 -0.861 -24.221 1.00 79.75 277 PHE A N 1
ATOM 2142 C CA . PHE A 1 277 ? 1.034 -1.740 -25.362 1.00 79.75 277 PHE A CA 1
ATOM 2143 C C . PHE A 1 277 ? 2.411 -1.420 -25.942 1.00 79.75 277 PHE A C 1
ATOM 2145 O O . PHE A 1 277 ? 2.576 -0.393 -26.599 1.00 79.75 277 PHE A O 1
ATOM 2152 N N . SER A 1 278 ? 3.408 -2.277 -25.698 1.00 64.81 278 SER A N 1
ATOM 2153 C CA . SER A 1 278 ? 4.670 -2.193 -26.442 1.00 64.81 278 SER A CA 1
ATOM 2154 C C . SER A 1 278 ? 4.360 -2.359 -27.932 1.00 64.81 278 SER A C 1
ATOM 2156 O O . SER A 1 278 ? 3.707 -3.334 -28.312 1.00 64.81 278 SER A O 1
ATOM 2158 N N . ASP A 1 279 ? 4.801 -1.431 -28.784 1.00 60.81 279 ASP A N 1
ATOM 2159 C CA . ASP A 1 279 ? 4.539 -1.471 -30.231 1.00 60.81 279 ASP A CA 1
ATOM 2160 C C . ASP A 1 279 ? 5.049 -2.765 -30.902 1.00 60.81 279 ASP A C 1
ATOM 2162 O O . ASP A 1 279 ? 4.525 -3.174 -31.944 1.00 60.81 279 ASP A O 1
ATOM 2166 N N . ASP A 1 280 ? 5.979 -3.490 -30.269 1.00 55.34 280 ASP A N 1
ATOM 2167 C CA . ASP A 1 280 ? 6.424 -4.812 -30.727 1.00 55.34 280 ASP A CA 1
ATOM 2168 C C . ASP A 1 280 ? 5.302 -5.865 -30.685 1.00 55.34 280 ASP A C 1
ATOM 2170 O O . ASP A 1 280 ? 5.224 -6.746 -31.548 1.00 55.34 280 ASP A O 1
ATOM 2174 N N . THR A 1 281 ? 4.343 -5.731 -29.764 1.00 48.19 281 THR A N 1
ATOM 2175 C CA . THR A 1 281 ? 3.174 -6.626 -29.698 1.00 48.19 281 THR A CA 1
ATOM 2176 C C . THR A 1 281 ? 2.173 -6.370 -30.826 1.00 48.19 281 THR A C 1
ATOM 2178 O O . THR A 1 281 ? 1.557 -7.318 -31.313 1.00 48.19 281 THR A O 1
ATOM 2181 N N . LYS A 1 282 ? 2.068 -5.141 -31.356 1.00 45.94 282 LYS A N 1
ATOM 2182 C CA . LYS A 1 282 ? 1.218 -4.858 -32.530 1.00 45.94 282 LYS A CA 1
ATOM 2183 C C . LYS A 1 282 ? 1.741 -5.506 -33.812 1.00 45.94 282 LYS A C 1
ATOM 2185 O O . LYS A 1 282 ? 0.937 -5.873 -34.669 1.00 45.94 282 LYS A O 1
ATOM 2190 N N . LYS A 1 283 ? 3.061 -5.690 -33.951 1.00 43.31 283 LYS A N 1
ATOM 2191 C CA . LYS A 1 283 ? 3.640 -6.458 -35.071 1.00 43.31 283 LYS A CA 1
ATOM 2192 C C . LYS A 1 283 ? 3.518 -7.972 -34.875 1.00 43.31 283 LYS A C 1
ATOM 2194 O O . LYS A 1 283 ? 3.359 -8.679 -35.868 1.00 43.31 283 LYS A O 1
ATOM 2199 N N . SER A 1 284 ? 3.523 -8.454 -33.631 1.00 43.81 284 SER A N 1
ATOM 2200 C CA . SER A 1 284 ? 3.401 -9.885 -33.314 1.00 43.81 284 SER A CA 1
ATOM 2201 C C . SER A 1 284 ? 1.950 -10.402 -33.359 1.00 43.81 284 SER A C 1
ATOM 2203 O O . SER A 1 284 ? 1.699 -11.501 -33.838 1.00 43.81 284 SER A O 1
ATOM 2205 N N . TYR A 1 285 ? 0.939 -9.585 -33.035 1.00 42.78 285 TYR A N 1
ATOM 2206 C CA . TYR A 1 285 ? -0.469 -10.013 -33.162 1.00 42.78 285 TYR A CA 1
ATOM 2207 C C . TYR A 1 285 ? -0.956 -10.204 -34.611 1.00 42.78 285 TYR A C 1
ATOM 2209 O O . TYR A 1 285 ? -2.021 -10.779 -34.830 1.00 42.78 285 TYR A O 1
ATOM 2217 N N . LYS A 1 286 ? -0.179 -9.771 -35.615 1.00 38.84 286 LYS A N 1
ATOM 2218 C CA . LYS A 1 286 ? -0.448 -10.059 -37.035 1.00 38.84 286 LYS A CA 1
ATOM 2219 C C . LYS A 1 286 ? 0.564 -11.013 -37.670 1.00 38.84 286 LYS A C 1
ATOM 2221 O O . LYS A 1 286 ? 0.473 -11.284 -38.867 1.00 38.84 286 LYS A O 1
ATOM 2226 N N . LYS A 1 287 ? 1.508 -11.541 -36.891 1.00 41.44 287 LYS A N 1
ATOM 2227 C CA . LYS A 1 287 ? 2.490 -12.502 -37.371 1.00 41.44 287 LYS A CA 1
ATOM 2228 C C . LYS A 1 287 ? 2.654 -13.591 -36.322 1.00 41.44 287 LYS A C 1
ATOM 2230 O O . LYS A 1 287 ? 3.367 -13.427 -35.346 1.00 41.44 287 LYS A O 1
ATOM 2235 N N . GLU A 1 288 ? 2.029 -14.725 -36.625 1.00 42.28 288 GLU A N 1
ATOM 2236 C CA . GLU A 1 288 ? 2.464 -16.029 -36.130 1.00 42.28 288 GLU A CA 1
ATOM 2237 C C . GLU A 1 288 ? 1.859 -16.494 -34.794 1.00 42.28 288 GLU A C 1
ATOM 2239 O O . GLU A 1 288 ? 2.547 -16.927 -33.878 1.00 42.28 288 GLU A O 1
ATOM 2244 N N . TYR A 1 289 ? 0.527 -16.628 -34.773 1.00 40.38 289 TYR A N 1
ATOM 2245 C CA . TYR A 1 289 ? -0.073 -17.820 -34.158 1.00 40.38 289 TYR A CA 1
ATOM 2246 C C . TYR A 1 289 ? 0.214 -19.026 -35.072 1.00 40.38 289 TYR A C 1
ATOM 2248 O O . TYR A 1 289 ? -0.655 -19.534 -35.774 1.00 40.38 289 TYR A O 1
ATOM 2256 N N . ASN A 1 290 ? 1.483 -19.430 -35.139 1.00 45.41 290 ASN A N 1
ATOM 2257 C CA . ASN A 1 290 ? 1.917 -20.655 -35.799 1.00 45.41 290 ASN A CA 1
ATOM 2258 C C . ASN A 1 290 ? 2.615 -21.518 -34.741 1.00 45.41 290 ASN A C 1
ATOM 2260 O O . ASN A 1 290 ? 3.828 -21.515 -34.591 1.00 45.41 290 ASN A O 1
ATOM 2264 N N . ASN A 1 291 ? 1.796 -22.180 -33.923 1.00 51.88 291 ASN A N 1
ATOM 2265 C CA . ASN A 1 291 ? 2.012 -23.524 -33.383 1.00 51.88 291 ASN A CA 1
ATOM 2266 C C . ASN A 1 291 ? 3.419 -23.930 -32.883 1.00 51.88 291 ASN A C 1
ATOM 2268 O O . ASN A 1 291 ? 3.785 -25.099 -33.006 1.00 51.88 291 ASN A O 1
ATOM 2272 N N . ASN A 1 292 ? 4.171 -23.062 -32.198 1.00 48.31 292 ASN A N 1
ATOM 2273 C CA . ASN A 1 292 ? 5.383 -23.505 -31.485 1.00 48.31 292 ASN A CA 1
ATOM 2274 C C . ASN A 1 292 ? 5.098 -24.332 -30.217 1.00 48.31 292 ASN A C 1
ATOM 2276 O O . ASN A 1 292 ? 6.013 -24.940 -29.665 1.00 48.31 292 ASN A O 1
ATOM 2280 N N . PHE A 1 293 ? 3.829 -24.489 -29.823 1.00 50.22 293 PHE A N 1
ATOM 2281 C CA . PHE A 1 293 ? 3.431 -25.530 -28.867 1.00 50.22 293 PHE A CA 1
ATOM 2282 C C . PHE A 1 293 ? 3.683 -26.949 -29.421 1.00 50.22 293 PHE A C 1
ATOM 2284 O O . PHE A 1 293 ? 3.956 -27.880 -28.665 1.00 50.22 293 PHE A O 1
ATOM 2291 N N . GLY A 1 294 ? 3.691 -27.111 -30.752 1.00 51.25 294 GLY A N 1
ATOM 2292 C CA . GLY A 1 294 ? 4.090 -28.357 -31.407 1.00 51.25 294 GLY A CA 1
ATOM 2293 C C . GLY A 1 294 ? 5.594 -28.634 -31.325 1.00 51.25 294 GLY A C 1
ATOM 2294 O O . GLY A 1 294 ? 5.986 -29.794 -31.274 1.00 51.25 294 GLY A O 1
ATOM 2295 N N . GLY A 1 295 ? 6.442 -27.602 -31.247 1.00 58.94 295 GLY A N 1
ATOM 2296 C CA . GLY A 1 295 ? 7.901 -27.752 -31.241 1.00 58.94 295 GLY A CA 1
ATOM 2297 C C . GLY A 1 295 ? 8.417 -28.523 -30.024 1.00 58.94 295 GLY A C 1
ATOM 2298 O O . GLY A 1 295 ? 9.139 -29.507 -30.179 1.00 58.94 295 GLY A O 1
ATOM 2299 N N . SER A 1 296 ? 7.979 -28.152 -28.818 1.00 59.19 296 SER A N 1
ATOM 2300 C CA . SER A 1 296 ? 8.377 -28.860 -27.590 1.00 59.19 296 SER A CA 1
ATOM 2301 C C . SER A 1 296 ? 7.817 -30.284 -27.519 1.00 59.19 296 SER A C 1
ATOM 2303 O O . SER A 1 296 ? 8.511 -31.188 -27.057 1.00 59.19 296 SER A O 1
ATOM 2305 N N . ILE A 1 297 ? 6.604 -30.520 -28.034 1.00 70.25 297 ILE A N 1
ATOM 2306 C CA . ILE A 1 297 ? 6.006 -31.865 -28.096 1.00 70.25 297 ILE A CA 1
ATOM 2307 C C . ILE A 1 297 ? 6.753 -32.749 -29.105 1.00 70.25 297 ILE A C 1
ATOM 2309 O O . ILE A 1 297 ? 7.030 -33.912 -28.812 1.00 70.25 297 ILE A O 1
ATOM 2313 N N . ILE A 1 298 ? 7.133 -32.206 -30.265 1.00 75.44 298 ILE A N 1
ATOM 2314 C CA . ILE A 1 298 ? 7.919 -32.915 -31.284 1.00 75.44 298 ILE A CA 1
ATOM 2315 C C . ILE A 1 298 ? 9.320 -33.235 -30.754 1.00 75.44 298 ILE A C 1
ATOM 2317 O O . ILE A 1 298 ? 9.774 -34.367 -30.900 1.00 75.44 298 ILE A O 1
ATOM 2321 N N . ILE A 1 299 ? 9.988 -32.291 -30.082 1.00 76.50 299 ILE A N 1
ATOM 2322 C CA . ILE A 1 299 ? 11.302 -32.530 -29.465 1.00 76.50 299 ILE A CA 1
ATOM 2323 C C . ILE A 1 299 ? 11.196 -33.612 -28.382 1.00 76.50 299 ILE A C 1
ATOM 2325 O O . ILE A 1 299 ? 12.013 -34.533 -28.359 1.00 76.50 299 ILE A O 1
ATOM 2329 N N . PHE A 1 300 ? 10.162 -33.569 -27.537 1.00 76.19 300 PHE A N 1
ATOM 2330 C CA . PHE A 1 300 ? 9.921 -34.604 -26.530 1.00 76.19 300 PHE A CA 1
ATOM 2331 C C . PHE A 1 300 ? 9.670 -35.983 -27.165 1.00 76.19 300 PHE A C 1
ATOM 2333 O O . PHE A 1 300 ? 10.293 -36.965 -26.764 1.00 76.19 300 PHE A O 1
ATOM 2340 N N . LEU A 1 301 ? 8.836 -36.064 -28.208 1.00 81.44 301 LEU A N 1
ATOM 2341 C CA . LEU A 1 301 ? 8.592 -37.299 -28.964 1.00 81.44 301 LEU A CA 1
ATOM 2342 C C . LEU A 1 301 ? 9.869 -37.840 -29.618 1.00 81.44 301 LEU A C 1
ATOM 2344 O O . LEU A 1 301 ? 10.129 -39.038 -29.525 1.00 81.44 301 LEU A O 1
ATOM 2348 N N . ILE A 1 302 ? 10.696 -36.983 -30.225 1.00 84.12 302 ILE A N 1
ATOM 2349 C CA . ILE A 1 302 ? 11.982 -37.377 -30.822 1.00 84.12 302 ILE A CA 1
ATOM 2350 C C . ILE A 1 302 ? 12.918 -37.947 -29.754 1.00 84.12 302 ILE A C 1
ATOM 2352 O O . ILE A 1 302 ? 13.540 -38.987 -29.978 1.00 84.12 302 ILE A O 1
ATOM 2356 N N . LEU A 1 303 ? 12.994 -37.313 -28.582 1.00 80.06 303 LEU A N 1
ATOM 2357 C CA . LEU A 1 303 ? 13.816 -37.781 -27.467 1.00 80.06 303 LEU A CA 1
ATOM 2358 C C . LEU A 1 303 ? 13.326 -39.125 -26.904 1.00 80.06 303 LEU A C 1
ATOM 2360 O O . LEU A 1 303 ? 14.139 -40.018 -26.652 1.00 80.06 303 LEU A O 1
ATOM 2364 N N . VAL A 1 304 ? 12.009 -39.314 -26.773 1.00 84.06 304 VAL A N 1
ATOM 2365 C CA . VAL A 1 304 ? 11.411 -40.595 -26.359 1.00 84.06 304 VAL A CA 1
ATOM 2366 C C . VAL A 1 304 ? 11.676 -41.688 -27.400 1.00 84.06 304 VAL A C 1
ATOM 2368 O O . VAL A 1 304 ? 12.082 -42.793 -27.039 1.00 84.06 304 VAL A O 1
ATOM 2371 N N . ILE A 1 305 ? 11.523 -41.390 -28.693 1.00 88.38 305 ILE A N 1
ATOM 2372 C CA . ILE A 1 305 ? 11.810 -42.333 -29.786 1.00 88.38 305 ILE A CA 1
ATOM 2373 C C . ILE A 1 305 ? 13.297 -42.714 -29.797 1.00 88.38 305 ILE A C 1
ATOM 2375 O O . ILE A 1 305 ? 13.621 -43.899 -29.866 1.00 88.38 305 ILE A O 1
ATOM 2379 N N . MET A 1 306 ? 14.207 -41.745 -29.661 1.00 85.94 306 MET A N 1
ATOM 2380 C CA . MET A 1 306 ? 15.651 -41.983 -29.534 1.00 85.94 306 MET A CA 1
ATOM 2381 C C . MET A 1 306 ? 15.974 -42.911 -28.357 1.00 85.94 306 MET A C 1
ATOM 2383 O O . MET A 1 306 ? 16.754 -43.855 -28.512 1.00 85.94 306 MET A O 1
ATOM 2387 N N . LEU A 1 307 ? 15.331 -42.706 -27.202 1.00 82.44 307 LEU A N 1
ATOM 2388 C CA . LEU A 1 307 ? 15.489 -43.568 -26.030 1.00 82.44 307 LEU A CA 1
ATOM 2389 C C . LEU A 1 307 ? 14.999 -45.000 -26.304 1.00 82.44 307 LEU A C 1
ATOM 2391 O O . LEU A 1 307 ? 15.700 -45.964 -25.984 1.00 82.44 307 LEU A O 1
ATOM 2395 N N . ILE A 1 308 ? 13.834 -45.156 -26.940 1.00 87.38 308 ILE A N 1
ATOM 2396 C CA . ILE A 1 308 ? 13.283 -46.466 -27.323 1.00 87.38 308 ILE A CA 1
ATOM 2397 C C . ILE A 1 308 ? 14.226 -47.185 -28.301 1.00 87.38 308 ILE A C 1
ATOM 2399 O O . ILE A 1 308 ? 14.521 -48.369 -28.111 1.00 87.38 308 ILE A O 1
ATOM 2403 N N . ILE A 1 309 ? 14.757 -46.478 -29.305 1.00 88.44 309 ILE A N 1
ATOM 2404 C CA . ILE A 1 309 ? 15.718 -47.022 -30.279 1.00 88.44 309 ILE A CA 1
ATOM 2405 C C . ILE A 1 309 ? 16.998 -47.492 -29.572 1.00 88.44 309 ILE A C 1
ATOM 2407 O O . ILE A 1 309 ? 17.467 -48.607 -29.817 1.00 88.44 309 ILE A O 1
ATOM 2411 N N . LEU A 1 310 ? 17.538 -46.700 -28.642 1.00 84.31 310 LEU A N 1
ATOM 2412 C CA . LEU A 1 310 ? 18.703 -47.070 -27.827 1.00 84.31 310 LEU A CA 1
ATOM 2413 C C . LEU A 1 310 ? 18.452 -48.336 -26.987 1.00 84.31 310 LEU A C 1
ATOM 2415 O O . LEU A 1 310 ? 19.297 -49.241 -26.949 1.00 84.31 310 LEU A O 1
ATOM 2419 N N . ILE A 1 311 ? 17.280 -48.454 -26.357 1.00 83.75 311 ILE A N 1
ATOM 2420 C CA . ILE A 1 311 ? 16.880 -49.661 -25.611 1.00 83.75 311 ILE A CA 1
ATOM 2421 C C . ILE A 1 311 ? 16.788 -50.875 -26.551 1.00 83.75 311 ILE A C 1
ATOM 2423 O O . ILE A 1 311 ? 17.231 -51.975 -26.207 1.00 83.75 311 ILE A O 1
ATOM 2427 N N . PHE A 1 312 ? 16.260 -50.693 -27.761 1.00 87.75 312 PHE A N 1
ATOM 2428 C CA . PHE A 1 312 ? 16.128 -51.777 -28.733 1.00 87.75 312 PHE A CA 1
ATOM 2429 C C . PHE A 1 312 ? 17.490 -52.271 -29.254 1.00 87.75 312 PHE A C 1
ATOM 2431 O O . PHE A 1 312 ? 17.759 -53.478 -29.261 1.00 87.75 312 PHE A O 1
ATOM 2438 N N . ILE A 1 313 ? 18.397 -51.353 -29.615 1.00 85.44 313 ILE A N 1
ATOM 2439 C CA . ILE A 1 313 ? 19.754 -51.680 -30.092 1.00 85.44 313 ILE A CA 1
ATOM 2440 C C . ILE A 1 313 ? 20.547 -52.436 -29.017 1.00 85.44 313 ILE A C 1
ATOM 2442 O O . ILE A 1 313 ? 21.245 -53.413 -29.315 1.00 85.44 313 ILE A O 1
ATOM 2446 N N . THR A 1 314 ? 20.422 -52.028 -27.752 1.00 79.19 314 THR A N 1
ATOM 2447 C CA . THR A 1 314 ? 21.135 -52.676 -26.641 1.00 79.19 314 THR A CA 1
ATOM 2448 C C . THR A 1 314 ? 20.621 -54.090 -26.351 1.00 79.19 314 THR A C 1
ATOM 2450 O O . THR A 1 314 ? 21.443 -54.989 -26.136 1.00 79.19 314 THR A O 1
ATOM 2453 N N . LYS A 1 315 ? 19.303 -54.335 -26.440 1.00 82.00 315 LYS A N 1
ATOM 2454 C CA . LYS A 1 315 ? 18.720 -55.691 -26.351 1.00 82.00 315 LYS A CA 1
ATOM 2455 C C . LYS A 1 315 ? 19.180 -56.610 -27.490 1.00 82.00 315 LYS A C 1
ATOM 2457 O O . LYS A 1 315 ? 19.455 -57.787 -27.254 1.00 82.00 315 LYS A O 1
ATOM 2462 N N . LYS A 1 316 ? 19.305 -56.096 -28.721 1.00 85.75 316 LYS A N 1
ATOM 2463 C CA . LYS A 1 316 ? 19.759 -56.899 -29.873 1.00 85.75 316 LYS A CA 1
ATOM 2464 C C . LYS A 1 316 ? 21.213 -57.364 -29.712 1.00 85.75 316 LYS A C 1
ATOM 2466 O O . LYS A 1 316 ? 21.504 -58.535 -29.939 1.00 85.75 316 LYS A O 1
ATOM 2471 N N . LYS A 1 317 ? 22.113 -56.489 -29.240 1.00 79.75 317 LYS A N 1
ATOM 2472 C CA . LYS A 1 317 ? 23.528 -56.842 -28.991 1.00 79.75 317 LYS A CA 1
ATOM 2473 C C . LYS A 1 317 ? 23.721 -57.895 -27.894 1.00 79.75 317 LYS A C 1
ATOM 2475 O O . LYS A 1 317 ? 24.691 -58.641 -27.949 1.00 79.75 317 LYS A O 1
ATOM 2480 N N . THR A 1 318 ? 22.826 -57.970 -26.907 1.00 78.81 318 THR A N 1
ATOM 2481 C CA . THR A 1 318 ? 22.915 -58.978 -25.834 1.00 78.81 318 THR A CA 1
ATOM 2482 C C . THR A 1 318 ? 22.453 -60.360 -26.286 1.00 78.81 318 THR A C 1
ATOM 2484 O O . THR A 1 318 ? 23.018 -61.349 -25.834 1.00 78.81 318 THR A O 1
ATOM 2487 N N . LYS A 1 319 ? 21.481 -60.445 -27.205 1.00 80.25 319 LYS A N 1
ATOM 2488 C CA . LYS A 1 319 ? 21.057 -61.727 -27.791 1.00 80.25 319 LYS A CA 1
ATOM 2489 C C . LYS A 1 319 ? 22.089 -62.334 -28.744 1.00 80.25 319 LYS A C 1
ATOM 2491 O O . LYS A 1 319 ? 22.164 -63.543 -28.813 1.00 80.25 319 LYS A O 1
ATOM 2496 N N . ALA A 1 320 ? 22.889 -61.521 -29.435 1.00 76.44 320 ALA A N 1
ATOM 2497 C CA . ALA A 1 320 ? 23.907 -62.007 -30.376 1.00 76.44 320 ALA A CA 1
ATOM 2498 C C . ALA A 1 320 ? 25.205 -62.519 -29.712 1.00 76.44 320 ALA A C 1
ATOM 2500 O O . ALA A 1 320 ? 26.096 -62.991 -30.408 1.00 76.44 320 ALA A O 1
ATOM 2501 N N . LYS A 1 321 ? 25.348 -62.373 -28.387 1.00 70.69 321 LYS A N 1
ATOM 2502 C CA . LYS A 1 321 ? 26.500 -62.867 -27.606 1.00 70.69 321 LYS A CA 1
ATOM 2503 C C . LYS A 1 321 ? 26.169 -64.097 -26.745 1.00 70.69 321 LYS A C 1
ATOM 2505 O O . LYS A 1 321 ? 27.025 -64.530 -25.980 1.00 70.69 321 LYS A O 1
ATOM 2510 N N . LYS A 1 322 ? 24.938 -64.599 -26.827 1.00 60.50 322 LYS A N 1
ATOM 2511 C CA . LYS A 1 322 ? 24.526 -65.903 -26.300 1.00 60.50 322 LYS A CA 1
ATOM 2512 C C . LYS A 1 322 ? 24.391 -66.862 -27.468 1.00 60.50 322 LYS A C 1
ATOM 2514 O O . LYS A 1 322 ? 24.690 -68.047 -27.245 1.00 60.50 322 LYS A O 1
#

pLDDT: mean 87.55, std 13.77, range [38.84, 98.62]

Radius of gyration: 28.28 Å; chains: 1; bounding box: 57×84×68 Å

Foldseek 3Di:
DVVLVVVVVVVVVVVVVVVLVPPCFFDFQLCPPVLQADPLAGFFAEEEFPQHDPLLVVLSVLLLVLSFCVLCVVQVVQQKDKDKADAQDWDWGDDPHDIWIKHFPDDDQAWTWIAIPNRIDPIDGALDWDADPVQKIKGFLHWDPPPHIITIIMIHNDRDGSSSRGHPDDDHDYLVVDPDRLVTAYEYAEWCVRRVVCCVQVVDPDRQPPADPQKWKWFWGAHSVRHIYIYTYHNDSVNSSQSSVCSSVVVVCSVQRTGGMWIWHADPNDIDIHDDDDVVVVVVVVDDPDDCVVVVVVVVVVVVVVSVVVVVVVVVVVVVVD

Secondary structure (DSSP, 8-state):
-HHHHHHHHHHHHHHHHHHT-----PPPGGGTTGGGEETTEE-SEEEE-TT--HHHHHHHHHHHHHHHHHHHHHHHHTT-EEEEEETT-EEEEEETTEEEEEEEEEE-SS-EEEEETTEEPPPB-TT-EEE-TTS-EEEEEEEEESSSEEEEEEEESS---HHHHS-----EEEGGG-S-GGGS-EEEES-TTT-HHHHHHH--S-SSTTPPTT-EEEEEEE-TTS-EEEEEEESSHHHHHHHHHHHHTGGGGTTT--SSEEEEEEETTEEEEEE---HHHHHHTTS----THHHHHHHHHHHHHHHHHHHHHHHHHHHTT-

Sequence (322 aa):
MEFILKVFRVFVLLITIIISLSSVNAYDLSEYPSPFIKNGKFDGVLVVGDTAPAEEVIALSDIIASLQFLVLDRMAKDNVGIDSLYEGQTRTYSFGNIYYEVTLSFVNTETAQFIINGMTTKILLPNEFERLPDGKILTLVGIKNDNGLYAILAFSDRELDAKDILIEVGTAKLASEVENIQKVNSILVGHACNNPLVAVVSGRTDCKGGYEKNVGLIETYEMPNGKVSLVVTGYSTKDTLNAANVLSYFQDYKNNLKGEKVKVMKKGGKLIVEQYFSDDTKKSYKKEYNNNFGGSIIIFLILVIMLIILIFITKKKTKAKK